Protein AF-A0A8B8HNJ7-F1 (afdb_monomer)

Secondary structure (DSSP, 8-state):
-EEES-GGGGBSS----SSS---TTS----S--BHHHHHHHHHHHTT--EEEE-SHHHHHHS-GGG-SEEEEE--SSSPPPGGG---STTS---HHHHHHHHHHHHTT-TT--------THHHHHHHTT-HHHHHHHHHHHHHHHHHHHHHS-TTT-------S--------S-PPTTS-TTPPP---

Sequence (188 aa):
VILGGGRQAFLTDVTQTPEDPIDSWGCVREDGRNLIEDYRLDKQRRGLRAAVVNNNLELNSLNLNNTDYLLGLFANTHLKYEHERDTGPNGTPSLSQLVEAAVTVLRKNEKGFFLMVEGGNISMAHFRGRAKKAIMETLAFEQAVMKAMEMTNEEETLIIVTSDHAFTLNINGYQRRGQSIFGKVNIS

Radius of gyration: 19.34 Å; Cα contacts (8 Å, |Δi|>4): 243; chains: 1; bounding box: 51×44×51 Å

Structure (mmCIF, N/CA/C/O backbone):
data_AF-A0A8B8HNJ7-F1
#
_entry.id   AF-A0A8B8HNJ7-F1
#
loop_
_atom_site.group_PDB
_atom_site.id
_atom_site.type_symbol
_atom_site.label_atom_id
_atom_site.label_alt_id
_atom_site.label_comp_id
_atom_site.label_asym_id
_atom_site.label_entity_id
_atom_site.label_seq_id
_atom_site.pdbx_PDB_ins_code
_atom_site.Cartn_x
_atom_site.Cartn_y
_atom_site.Cartn_z
_atom_site.occupancy
_atom_site.B_iso_or_equiv
_atom_site.auth_seq_id
_atom_site.auth_comp_id
_atom_site.auth_asym_id
_atom_site.auth_atom_id
_atom_site.pdbx_PDB_model_num
ATOM 1 N N . VAL A 1 1 ? -6.154 -3.657 10.300 1.00 98.00 1 VAL A N 1
ATOM 2 C CA . VAL A 1 1 ? -6.267 -3.164 8.910 1.00 98.00 1 VAL A CA 1
ATOM 3 C C . VAL A 1 1 ? -5.457 -4.091 8.021 1.00 98.00 1 VAL A C 1
ATOM 5 O O . VAL A 1 1 ? -4.369 -4.460 8.436 1.00 98.00 1 VAL A O 1
ATOM 8 N N . ILE A 1 2 ? -5.991 -4.511 6.876 1.00 98.75 2 ILE A N 1
ATOM 9 C CA . ILE A 1 2 ? -5.293 -5.310 5.856 1.00 98.75 2 ILE A CA 1
ATOM 10 C C . ILE A 1 2 ? -5.638 -4.671 4.514 1.00 98.75 2 ILE A C 1
ATOM 12 O O . ILE A 1 2 ? -6.816 -4.606 4.184 1.00 98.75 2 ILE A O 1
ATOM 16 N N . LEU A 1 3 ? -4.657 -4.153 3.778 1.00 98.81 3 LEU A N 1
ATOM 17 C CA . LEU A 1 3 ? -4.876 -3.402 2.539 1.00 98.81 3 LEU A CA 1
ATOM 18 C C . LEU A 1 3 ? -3.846 -3.831 1.494 1.00 98.81 3 LEU A C 1
ATOM 20 O O . LEU A 1 3 ? -2.655 -3.840 1.789 1.00 98.81 3 LEU A O 1
ATOM 24 N N . GLY A 1 4 ? -4.289 -4.162 0.284 1.00 98.31 4 GLY A N 1
ATOM 25 C CA . GLY A 1 4 ? -3.392 -4.546 -0.802 1.00 98.31 4 GLY A CA 1
ATOM 26 C C . GLY A 1 4 ? -4.111 -5.262 -1.940 1.00 98.31 4 GLY A C 1
ATOM 27 O O . GLY A 1 4 ? -5.300 -5.056 -2.175 1.00 98.31 4 GLY A O 1
ATOM 28 N N . GLY A 1 5 ? -3.371 -6.092 -2.667 1.00 96.38 5 GLY A N 1
ATOM 29 C CA . GLY A 1 5 ? -3.925 -7.020 -3.650 1.00 96.38 5 GLY A CA 1
ATOM 30 C C . GLY A 1 5 ? -4.147 -8.421 -3.069 1.00 96.38 5 GLY A C 1
ATOM 31 O O . GLY A 1 5 ? -4.265 -8.595 -1.858 1.00 96.38 5 GLY A O 1
ATOM 32 N N . GLY A 1 6 ? -4.170 -9.430 -3.936 1.00 95.31 6 GLY A N 1
ATOM 33 C CA . GLY A 1 6 ? -4.191 -10.843 -3.562 1.00 95.31 6 GLY A CA 1
ATOM 34 C C . GLY A 1 6 ? -5.584 -11.445 -3.399 1.00 95.31 6 GLY A C 1
ATOM 35 O O . GLY A 1 6 ? -5.711 -12.497 -2.775 1.00 95.31 6 GLY A O 1
ATOM 36 N N . ARG A 1 7 ? -6.636 -10.822 -3.952 1.00 95.38 7 ARG A N 1
ATOM 37 C CA . ARG A 1 7 ? -8.021 -11.320 -3.844 1.00 95.38 7 ARG A CA 1
ATOM 38 C C . ARG A 1 7 ? -8.176 -12.771 -4.313 1.00 95.38 7 ARG A C 1
ATOM 40 O O . ARG A 1 7 ? -8.954 -13.511 -3.715 1.00 95.38 7 ARG A O 1
ATOM 47 N N . GLN A 1 8 ? -7.401 -13.195 -5.312 1.00 94.81 8 GLN A N 1
ATOM 48 C CA . GLN A 1 8 ? -7.388 -14.569 -5.823 1.00 94.81 8 GLN A CA 1
ATOM 49 C C . GLN A 1 8 ? -7.105 -15.608 -4.728 1.00 94.81 8 GLN A C 1
ATOM 51 O O . GLN A 1 8 ? -7.697 -16.679 -4.736 1.00 94.81 8 GLN A O 1
ATOM 56 N N . ALA A 1 9 ? -6.267 -15.290 -3.738 1.00 94.12 9 ALA A N 1
ATOM 57 C CA . ALA A 1 9 ? -5.942 -16.220 -2.655 1.00 94.12 9 ALA A CA 1
ATOM 58 C C . ALA A 1 9 ? -7.050 -16.340 -1.588 1.00 94.12 9 ALA A C 1
ATOM 60 O O . ALA A 1 9 ? -6.978 -17.213 -0.718 1.00 94.12 9 ALA A O 1
ATOM 61 N N . PHE A 1 10 ? -8.066 -15.469 -1.628 1.00 95.25 10 PHE A N 1
ATOM 62 C CA . PHE A 1 10 ? -9.174 -15.436 -0.666 1.00 95.25 10 PHE A CA 1
ATOM 63 C C . PHE A 1 10 ? -10.440 -16.134 -1.171 1.00 95.25 10 PHE A C 1
ATOM 65 O O . PHE A 1 10 ? -11.342 -16.390 -0.369 1.00 95.25 10 PHE A O 1
ATOM 72 N N . LEU A 1 11 ? -10.527 -16.425 -2.468 1.00 93.75 11 LEU A N 1
ATOM 73 C CA . LEU A 1 11 ? -11.726 -16.936 -3.125 1.00 93.75 11 LEU A CA 1
ATOM 74 C C . LEU A 1 11 ? -11.397 -18.202 -3.920 1.00 93.75 11 LEU A C 1
ATOM 76 O O . LEU A 1 11 ? -10.332 -18.297 -4.519 1.00 93.75 11 LEU A O 1
ATOM 80 N N . THR A 1 12 ? -12.329 -19.153 -3.935 1.00 91.06 12 THR A N 1
ATOM 81 C CA . THR A 1 12 ? -12.253 -20.338 -4.811 1.00 91.06 12 THR A CA 1
ATOM 82 C C . THR A 1 12 ? -12.640 -19.968 -6.249 1.00 91.06 12 THR A C 1
ATOM 84 O O . THR A 1 12 ? -11.917 -20.287 -7.184 1.00 91.06 12 THR A O 1
ATOM 87 N N . ASP A 1 13 ? -13.708 -19.180 -6.418 1.00 87.81 13 ASP A N 1
ATOM 88 C CA . ASP A 1 13 ? -14.252 -18.795 -7.730 1.00 87.81 13 ASP A CA 1
ATOM 89 C C . ASP A 1 13 ? -14.026 -17.303 -8.017 1.00 87.81 13 ASP A C 1
ATOM 91 O O . ASP A 1 13 ? -14.960 -16.501 -8.091 1.00 87.81 13 ASP A O 1
ATOM 95 N N . VAL A 1 14 ? -12.760 -16.888 -8.113 1.00 91.25 14 VAL A N 1
ATOM 96 C CA . VAL A 1 14 ? -12.431 -15.491 -8.423 1.00 91.25 14 VAL A CA 1
ATOM 97 C C . VAL A 1 14 ? -12.718 -15.171 -9.897 1.00 91.25 14 VAL A C 1
ATOM 99 O O . VAL A 1 14 ? -12.379 -15.934 -10.799 1.00 91.25 14 VAL A O 1
ATOM 102 N N . THR A 1 15 ? -13.338 -14.022 -10.163 1.00 90.94 15 THR A N 1
ATOM 103 C CA . THR A 1 15 ? -13.597 -13.539 -11.527 1.00 90.94 15 THR A CA 1
ATOM 104 C C . THR A 1 15 ? -12.414 -12.731 -12.055 1.00 90.94 15 THR A C 1
ATOM 106 O O . THR A 1 15 ? -11.866 -11.904 -11.324 1.00 90.94 15 THR A O 1
ATOM 109 N N . GLN A 1 16 ? -12.069 -12.900 -13.334 1.00 92.19 16 GLN A N 1
ATOM 110 C CA . GLN A 1 16 ? -11.054 -12.086 -14.015 1.00 92.19 16 GLN A CA 1
ATOM 111 C C . GLN A 1 16 ? -11.664 -11.092 -15.001 1.00 92.19 16 GLN A C 1
ATOM 113 O O . GLN A 1 16 ? -12.659 -11.389 -15.664 1.00 92.19 16 GLN A O 1
ATOM 118 N N . THR A 1 17 ? -11.000 -9.952 -15.153 1.00 91.19 17 THR A N 1
ATOM 119 C CA . THR A 1 17 ? -11.197 -9.013 -16.264 1.00 91.19 17 THR A CA 1
ATOM 120 C C . THR A 1 17 ? -9.848 -8.731 -16.932 1.00 91.19 17 THR A C 1
ATOM 122 O O . THR A 1 17 ? -8.807 -9.075 -16.365 1.00 91.19 17 THR A O 1
ATOM 125 N N . PRO A 1 18 ? -9.811 -8.116 -18.128 1.00 88.94 18 PRO A N 1
ATOM 126 C CA . PRO A 1 18 ? -8.548 -7.675 -18.722 1.00 88.94 18 PRO A CA 1
ATOM 127 C C . PRO A 1 18 ? -7.748 -6.730 -17.805 1.00 88.94 18 PRO A C 1
ATOM 129 O O . PRO A 1 18 ? -6.516 -6.773 -17.779 1.00 88.94 18 PRO A O 1
ATOM 132 N N . GLU A 1 19 ? -8.439 -5.902 -17.023 1.00 88.06 19 GLU A N 1
ATOM 133 C CA . GLU A 1 19 ? -7.841 -4.934 -16.103 1.00 88.06 19 GLU A CA 1
ATOM 134 C C . GLU A 1 19 ? -7.352 -5.596 -14.802 1.00 88.06 19 GLU A C 1
ATOM 136 O O . GLU A 1 19 ? -6.278 -5.238 -14.302 1.00 88.06 19 GLU A O 1
ATOM 141 N N . ASP A 1 20 ? -8.073 -6.610 -14.310 1.00 93.19 20 ASP A N 1
ATOM 142 C CA . ASP A 1 20 ? -7.774 -7.373 -13.090 1.00 93.19 20 ASP A CA 1
ATOM 143 C C . ASP A 1 20 ? -7.678 -8.890 -13.375 1.00 93.19 20 ASP A C 1
ATOM 145 O O . ASP A 1 20 ? -8.578 -9.671 -13.035 1.00 93.19 20 ASP A O 1
ATOM 149 N N . PRO A 1 21 ? -6.605 -9.333 -14.058 1.00 93.44 21 PRO A N 1
ATOM 150 C CA . PRO A 1 21 ? -6.446 -10.725 -14.453 1.00 93.44 21 PRO A CA 1
ATOM 151 C C . PRO A 1 21 ? -6.097 -11.620 -13.260 1.00 93.44 21 PRO A C 1
ATOM 153 O O . PRO A 1 21 ? -5.533 -11.173 -12.261 1.00 93.44 21 PRO A O 1
ATOM 156 N N . ILE A 1 22 ? -6.381 -12.912 -13.405 1.00 93.06 22 ILE A N 1
ATOM 157 C CA . ILE A 1 22 ? -5.891 -13.962 -12.505 1.00 93.06 22 ILE A CA 1
ATOM 158 C C . ILE A 1 22 ? -4.435 -14.278 -12.861 1.00 93.06 22 ILE A C 1
ATOM 160 O O . ILE A 1 22 ? -4.075 -14.341 -14.038 1.00 93.06 22 ILE A O 1
ATOM 164 N N . ASP A 1 23 ? -3.596 -14.490 -11.849 1.00 90.19 23 ASP A N 1
ATOM 165 C CA . ASP A 1 23 ? -2.249 -15.015 -12.057 1.00 90.19 23 ASP A CA 1
ATOM 166 C C . ASP A 1 23 ? -2.316 -16.536 -12.181 1.00 90.19 23 ASP A C 1
ATOM 168 O O . ASP A 1 23 ? -2.662 -17.232 -11.225 1.00 90.19 23 ASP A O 1
ATOM 172 N N . SER A 1 24 ? -1.956 -17.053 -13.354 1.00 87.38 24 SER A N 1
ATOM 173 C CA . SER A 1 24 ? -1.909 -18.492 -13.611 1.00 87.38 24 SER A CA 1
ATOM 174 C C . SER A 1 24 ? -0.777 -19.206 -12.865 1.00 87.38 24 SER A C 1
ATOM 176 O O . SER A 1 24 ? -0.794 -20.429 -12.776 1.00 87.38 24 SER A O 1
ATOM 178 N N . TRP A 1 25 ? 0.225 -18.469 -12.379 1.00 84.31 25 TRP A N 1
ATOM 179 C CA . TRP A 1 25 ? 1.313 -18.997 -11.549 1.00 84.31 25 TRP A CA 1
ATOM 180 C C . TRP A 1 25 ? 1.002 -18.891 -10.052 1.00 84.31 25 TRP A C 1
ATOM 182 O O . TRP A 1 25 ? 1.680 -19.516 -9.236 1.00 84.31 25 TRP A O 1
ATOM 192 N N . GLY A 1 26 ? -0.007 -18.097 -9.690 1.00 81.19 26 GLY A N 1
ATOM 193 C CA . GLY A 1 26 ? -0.447 -17.908 -8.317 1.00 81.19 26 GLY A CA 1
ATOM 194 C C . GLY A 1 26 ? -1.287 -19.079 -7.812 1.00 81.19 26 GLY A C 1
ATOM 195 O O . GLY A 1 26 ? -1.986 -19.748 -8.573 1.00 81.19 26 GLY A O 1
ATOM 196 N N . CYS A 1 27 ? -1.257 -19.311 -6.500 1.00 79.69 27 CYS A N 1
ATOM 197 C CA . CYS A 1 27 ? -2.105 -20.321 -5.875 1.00 79.69 27 CYS A CA 1
ATOM 198 C C . CYS A 1 27 ? -3.590 -19.960 -6.034 1.00 79.69 27 CYS A C 1
ATOM 200 O O . CYS A 1 27 ? -3.997 -18.825 -5.775 1.00 79.69 27 CYS A O 1
ATOM 202 N N . VAL A 1 28 ? -4.400 -20.952 -6.393 1.00 85.62 28 VAL A N 1
ATOM 203 C CA . VAL A 1 28 ? -5.865 -20.876 -6.380 1.00 85.62 28 VAL A CA 1
ATOM 204 C C . VAL A 1 28 ? -6.365 -21.763 -5.246 1.00 85.62 28 VAL A C 1
ATOM 206 O O . VAL A 1 28 ? -5.800 -22.826 -4.985 1.00 85.62 28 VAL A O 1
ATOM 209 N N . ARG A 1 29 ? -7.386 -21.308 -4.516 1.00 89.81 29 ARG A N 1
ATOM 210 C CA . ARG A 1 29 ? -8.020 -22.149 -3.497 1.00 89.81 29 ARG A CA 1
ATOM 211 C C . ARG A 1 29 ? -8.891 -23.201 -4.176 1.00 89.81 29 ARG A C 1
ATOM 213 O O . ARG A 1 29 ? -9.628 -22.871 -5.090 1.00 89.81 29 ARG A O 1
ATOM 220 N N . GLU A 1 30 ? -8.860 -24.429 -3.669 1.00 91.69 30 GLU A N 1
ATOM 221 C CA . GLU A 1 30 ? -9.703 -25.540 -4.150 1.00 91.69 30 GLU A CA 1
ATOM 222 C C . GLU A 1 30 ? -10.680 -26.044 -3.072 1.00 91.69 30 GLU A C 1
ATOM 224 O O . GLU A 1 30 ? -11.399 -27.018 -3.267 1.00 91.69 30 GLU A O 1
ATOM 229 N N . ASP A 1 31 ? -10.717 -25.391 -1.908 1.00 94.62 31 ASP A N 1
ATOM 230 C CA . ASP A 1 31 ? -11.473 -25.856 -0.742 1.00 94.62 31 ASP A CA 1
ATOM 231 C C . ASP A 1 31 ? -12.905 -25.306 -0.656 1.00 94.62 31 ASP A C 1
ATOM 233 O O . ASP A 1 31 ? -13.576 -25.483 0.362 1.00 94.62 31 ASP A O 1
ATOM 237 N N . GLY A 1 32 ? -13.377 -24.621 -1.701 1.00 94.88 32 GLY A N 1
ATOM 238 C CA . GLY A 1 32 ? -14.731 -24.064 -1.777 1.00 94.88 32 GLY A CA 1
ATOM 239 C C . GLY A 1 32 ? -14.982 -22.879 -0.841 1.00 94.88 32 GLY A C 1
ATOM 240 O O . GLY A 1 32 ? -16.121 -22.432 -0.708 1.00 94.88 32 GLY A O 1
ATOM 241 N N . ARG A 1 33 ? -13.951 -22.362 -0.160 1.00 95.00 33 ARG A N 1
ATOM 242 C CA . ARG A 1 33 ? -14.110 -21.286 0.824 1.00 95.00 33 ARG A CA 1
ATOM 243 C C . ARG A 1 33 ? -14.078 -19.902 0.191 1.00 95.00 33 ARG A C 1
ATOM 245 O O . ARG A 1 33 ? -13.376 -19.642 -0.790 1.00 95.00 33 ARG A O 1
ATOM 252 N N . ASN A 1 34 ? -14.797 -18.994 0.845 1.00 96.38 34 ASN A N 1
ATOM 253 C CA . ASN A 1 34 ? -14.721 -17.557 0.641 1.00 96.38 34 ASN A CA 1
ATOM 254 C C . ASN A 1 34 ? -14.225 -16.910 1.940 1.00 96.38 34 ASN A C 1
ATOM 256 O O . ASN A 1 34 ? -14.993 -16.663 2.869 1.00 96.38 34 ASN A O 1
ATOM 260 N N . LEU A 1 35 ? -12.924 -16.629 2.003 1.00 97.31 35 LEU A N 1
ATOM 261 C CA . LEU A 1 35 ? -12.295 -16.087 3.208 1.00 97.31 35 LEU A CA 1
ATOM 262 C C . LEU A 1 35 ? -12.681 -14.627 3.478 1.00 97.31 35 LEU A C 1
ATOM 264 O O . LEU A 1 35 ? -12.570 -14.160 4.612 1.00 97.31 35 LEU A O 1
ATOM 268 N N . ILE A 1 36 ? -13.142 -13.904 2.453 1.00 97.25 36 ILE A N 1
ATOM 269 C CA . ILE A 1 36 ? -13.684 -12.551 2.616 1.00 97.25 36 ILE A CA 1
ATOM 270 C C . ILE A 1 36 ? -14.999 -12.625 3.396 1.00 97.25 36 ILE A C 1
ATOM 272 O O . ILE A 1 36 ? -15.231 -11.821 4.298 1.00 97.25 36 ILE A O 1
ATOM 276 N N . GLU A 1 37 ? -15.839 -13.610 3.085 1.00 97.19 37 GLU A N 1
ATOM 277 C CA . GLU A 1 37 ? -17.091 -13.826 3.803 1.00 97.19 37 GLU A CA 1
ATOM 278 C C . GLU A 1 37 ? -16.857 -14.372 5.211 1.00 97.19 37 GLU A C 1
ATOM 280 O O . GLU A 1 37 ? -17.416 -13.840 6.168 1.00 97.19 37 GLU A O 1
ATOM 285 N N . ASP A 1 38 ? -15.938 -15.327 5.374 1.00 97.44 38 ASP A N 1
ATOM 286 C CA . ASP A 1 38 ? -15.526 -15.804 6.700 1.00 97.44 38 ASP A CA 1
ATOM 287 C C . ASP A 1 38 ? -15.049 -14.643 7.593 1.00 97.44 38 ASP A C 1
ATOM 289 O O . ASP A 1 38 ? -15.395 -14.573 8.777 1.00 97.44 38 ASP A O 1
ATOM 293 N N . TYR A 1 39 ? -14.292 -13.696 7.024 1.00 98.06 39 TYR A N 1
ATOM 294 C CA . TYR A 1 39 ? -13.879 -12.476 7.713 1.00 98.06 39 TYR A CA 1
ATOM 295 C C . TYR A 1 39 ? -15.084 -11.631 8.141 1.00 98.06 39 TYR A C 1
ATOM 297 O O . TYR A 1 39 ? -15.155 -11.240 9.307 1.00 98.06 39 TYR A O 1
ATOM 305 N N . ARG A 1 40 ? -16.047 -11.367 7.245 1.00 97.50 40 ARG A N 1
ATOM 306 C CA . ARG A 1 40 ? -17.255 -10.588 7.578 1.00 97.50 40 ARG A CA 1
ATOM 307 C C . ARG A 1 40 ? -18.063 -11.252 8.691 1.00 97.50 40 ARG A C 1
ATOM 309 O O . ARG A 1 40 ? -18.381 -10.592 9.682 1.00 97.50 40 ARG A O 1
ATOM 316 N N . LEU A 1 41 ? -18.322 -12.554 8.569 1.00 98.00 41 LEU A N 1
ATOM 317 C CA . LEU A 1 41 ? -19.094 -13.335 9.535 1.00 98.00 41 LEU A CA 1
ATOM 318 C C . LEU A 1 41 ? -18.419 -13.394 10.910 1.00 98.00 41 LEU A C 1
ATOM 320 O O . LEU A 1 41 ? -19.095 -13.315 11.936 1.00 98.00 41 LEU A O 1
ATOM 324 N N . ASP A 1 42 ? -17.089 -13.510 10.976 1.00 98.19 42 ASP A N 1
ATOM 325 C CA . ASP A 1 42 ? -16.358 -13.412 12.245 1.00 98.19 42 ASP A CA 1
ATOM 326 C C . ASP A 1 42 ? -16.570 -12.053 12.927 1.00 98.19 42 ASP A C 1
ATOM 328 O O . ASP A 1 42 ? -16.928 -12.000 14.106 1.00 98.19 42 ASP A O 1
ATOM 332 N N . LYS A 1 43 ? -16.395 -10.944 12.195 1.00 98.00 43 LYS A N 1
ATOM 333 C CA . LYS A 1 43 ? -16.542 -9.602 12.780 1.00 98.00 43 LYS A CA 1
ATOM 334 C C . LYS A 1 43 ? -17.981 -9.312 13.191 1.00 98.00 43 LYS A C 1
ATOM 336 O O . LYS A 1 43 ? -18.193 -8.790 14.285 1.00 98.00 43 LYS A O 1
ATOM 341 N N . GLN A 1 44 ? -18.954 -9.730 12.382 1.00 96.56 44 GLN A N 1
ATOM 342 C CA . GLN A 1 44 ? -20.373 -9.595 12.700 1.00 96.56 44 GLN A CA 1
ATOM 343 C C . GLN A 1 44 ? -20.750 -10.370 13.969 1.00 96.56 44 GLN A C 1
ATOM 345 O O . GLN A 1 44 ? -21.371 -9.797 14.862 1.00 96.56 44 GLN A O 1
ATOM 350 N N . ARG A 1 45 ? -20.328 -11.638 14.104 1.00 97.88 45 ARG A N 1
ATOM 351 C CA . ARG A 1 45 ? -20.599 -12.456 15.306 1.00 97.88 45 ARG A CA 1
ATOM 352 C C . ARG A 1 45 ? -20.034 -11.847 16.588 1.00 97.88 45 ARG A C 1
ATOM 354 O O . ARG A 1 45 ? -20.572 -12.076 17.665 1.00 97.88 45 ARG A O 1
ATOM 361 N N . ARG A 1 46 ? -18.959 -11.069 16.475 1.00 97.38 46 ARG A N 1
ATOM 362 C CA . ARG A 1 46 ? -18.312 -10.368 17.591 1.00 97.38 46 ARG A CA 1
ATOM 363 C C . ARG A 1 46 ? -18.859 -8.955 17.825 1.00 97.38 46 ARG A C 1
ATOM 365 O O . ARG A 1 46 ? -18.354 -8.269 18.708 1.00 97.38 46 ARG A O 1
ATOM 372 N N . GLY A 1 47 ? -19.843 -8.507 17.038 1.00 96.44 47 GLY A N 1
ATOM 373 C CA . GLY A 1 47 ? -20.413 -7.160 17.132 1.00 96.44 47 GLY A CA 1
ATOM 374 C C . GLY A 1 47 ? -19.437 -6.043 16.745 1.00 96.44 47 GLY A C 1
ATOM 375 O O . GLY A 1 47 ? -19.544 -4.933 17.257 1.00 96.44 47 GLY A O 1
ATOM 376 N N . LEU A 1 48 ? -18.456 -6.330 15.884 1.00 96.69 48 LEU A N 1
ATOM 377 C CA . LEU A 1 48 ? -17.407 -5.389 15.484 1.00 96.69 48 LEU A CA 1
ATOM 378 C C . LEU A 1 48 ? -17.771 -4.695 14.168 1.00 96.69 48 LEU A C 1
ATOM 380 O O . LEU A 1 48 ? -18.242 -5.339 13.230 1.00 96.69 48 LEU A O 1
ATOM 384 N N . ARG A 1 49 ? -17.492 -3.390 14.060 1.00 96.75 49 ARG A N 1
ATOM 385 C CA . ARG A 1 49 ? -17.731 -2.630 12.825 1.00 96.75 49 ARG A CA 1
ATOM 386 C C . ARG A 1 49 ? -16.625 -2.936 11.820 1.00 96.75 49 ARG A C 1
ATOM 388 O O . ARG A 1 49 ? -15.519 -2.403 11.927 1.00 96.75 49 ARG A O 1
ATOM 395 N N . ALA A 1 50 ? -16.907 -3.811 10.864 1.00 97.62 50 ALA A N 1
ATOM 396 C CA . ALA A 1 50 ? -15.968 -4.178 9.814 1.00 97.62 50 ALA A CA 1
ATOM 397 C C . ALA A 1 50 ? -16.416 -3.672 8.447 1.00 97.62 50 ALA A C 1
ATOM 399 O O . ALA A 1 50 ? -17.604 -3.677 8.133 1.00 97.62 50 ALA A O 1
ATOM 400 N N . ALA A 1 51 ? -15.447 -3.289 7.626 1.00 98.19 51 ALA A N 1
ATOM 401 C CA . ALA A 1 51 ? -15.654 -2.914 6.242 1.00 98.19 51 ALA A CA 1
ATOM 402 C C . ALA A 1 51 ? -14.724 -3.717 5.335 1.00 98.19 51 ALA A C 1
ATOM 404 O O . ALA A 1 51 ? -13.574 -4.008 5.684 1.00 98.19 51 ALA A O 1
ATOM 405 N N . VAL A 1 52 ? -15.242 -4.061 4.161 1.00 98.38 52 VAL A N 1
ATOM 406 C CA . VAL A 1 52 ? -14.479 -4.687 3.086 1.00 98.38 52 VAL A CA 1
ATOM 407 C C . VAL A 1 52 ? -14.643 -3.821 1.851 1.00 98.38 52 VAL A C 1
ATOM 409 O O . VAL A 1 52 ? -15.781 -3.540 1.483 1.00 98.38 52 VAL A O 1
ATOM 412 N N . VAL A 1 53 ? -13.533 -3.420 1.238 1.00 98.44 53 VAL A N 1
ATOM 413 C CA . VAL A 1 53 ? -13.517 -2.534 0.066 1.00 98.44 53 VAL A CA 1
ATOM 414 C C . VAL A 1 53 ? -12.613 -3.092 -1.035 1.00 98.44 53 VAL A C 1
ATOM 416 O O . VAL A 1 53 ? -11.670 -3.835 -0.751 1.00 98.44 53 VAL A O 1
ATOM 419 N N . ASN A 1 54 ? -12.890 -2.754 -2.292 1.00 97.19 54 ASN A N 1
ATOM 420 C CA . ASN A 1 54 ? -12.151 -3.275 -3.447 1.00 97.19 54 ASN A CA 1
ATOM 421 C C . ASN A 1 54 ? -11.720 -2.211 -4.475 1.00 97.19 54 ASN A C 1
ATOM 423 O O . ASN A 1 54 ? -10.986 -2.553 -5.398 1.00 97.19 54 ASN A O 1
ATOM 427 N N . ASN A 1 55 ? -12.116 -0.945 -4.318 1.00 97.94 55 ASN A N 1
ATOM 428 C CA . ASN A 1 55 ? -11.772 0.137 -5.246 1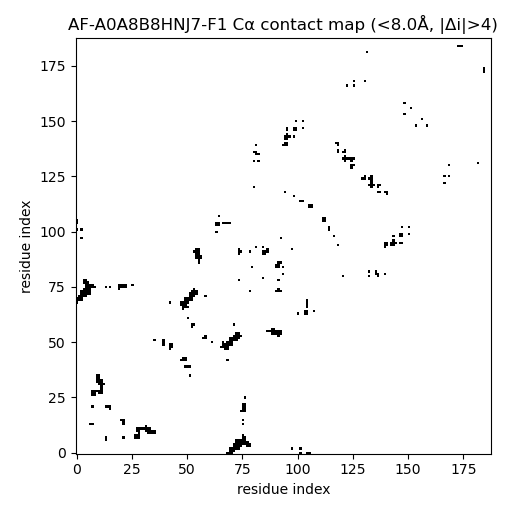.00 97.94 55 ASN A CA 1
ATOM 429 C C . ASN A 1 55 ? -11.699 1.509 -4.544 1.00 97.94 55 ASN A C 1
ATOM 431 O O . ASN A 1 55 ? -11.988 1.630 -3.347 1.00 97.94 55 ASN A O 1
ATOM 435 N N . ASN A 1 56 ? -11.303 2.542 -5.294 1.00 98.31 56 ASN A N 1
ATOM 436 C CA . ASN A 1 56 ? -11.208 3.922 -4.808 1.00 98.31 56 ASN A CA 1
ATOM 437 C C . ASN A 1 56 ? -12.536 4.464 -4.271 1.00 98.31 56 ASN A C 1
ATOM 439 O O . ASN A 1 56 ? -12.557 5.091 -3.214 1.00 98.31 56 ASN A O 1
ATOM 443 N N . LEU A 1 57 ? -13.643 4.244 -4.983 1.00 98.50 57 LEU A N 1
ATOM 444 C CA . LEU A 1 57 ? -14.957 4.750 -4.591 1.00 98.50 57 LEU A CA 1
ATOM 445 C C . LEU A 1 57 ? -15.395 4.184 -3.239 1.00 98.50 57 LEU A C 1
ATOM 447 O O . LEU A 1 57 ? -15.812 4.939 -2.362 1.00 98.50 57 LEU A O 1
ATOM 451 N N . GLU A 1 58 ? -15.284 2.870 -3.065 1.00 98.50 58 GLU A N 1
ATOM 452 C CA . GLU A 1 58 ? -15.654 2.177 -1.834 1.00 98.50 58 GLU A CA 1
ATOM 453 C C . GLU A 1 58 ? -14.791 2.630 -0.652 1.00 98.50 58 GLU A C 1
ATOM 455 O O . GLU A 1 58 ? -15.330 2.908 0.420 1.00 98.50 58 GLU A O 1
ATOM 460 N N . LEU A 1 59 ? -13.470 2.759 -0.843 1.00 98.62 59 LEU A N 1
ATOM 461 C CA . LEU A 1 59 ? -12.570 3.240 0.208 1.00 98.62 59 LEU A CA 1
ATOM 462 C C . LEU A 1 59 ? -12.879 4.694 0.597 1.00 98.62 59 LEU A C 1
ATOM 464 O O . LEU A 1 59 ? -12.976 4.995 1.784 1.00 98.62 59 LEU A O 1
ATOM 468 N N . ASN A 1 60 ? -13.085 5.577 -0.385 1.00 98.06 60 ASN A N 1
ATOM 469 C CA . ASN A 1 60 ? -13.349 7.001 -0.153 1.00 98.06 60 ASN A CA 1
ATOM 470 C C . ASN A 1 60 ? -14.740 7.270 0.439 1.00 98.06 60 ASN A C 1
ATOM 472 O O . ASN A 1 60 ? -14.933 8.261 1.139 1.00 98.06 60 ASN A O 1
ATOM 476 N N . SER A 1 61 ? -15.714 6.401 0.165 1.00 97.81 61 SER A N 1
ATOM 477 C CA . SER A 1 61 ? -17.079 6.529 0.697 1.00 97.81 61 SER A CA 1
ATOM 478 C C . SER A 1 61 ? -17.208 5.998 2.127 1.00 97.81 61 SER A C 1
ATOM 480 O O . SER A 1 61 ? -18.233 6.203 2.782 1.00 97.81 61 SER A O 1
ATOM 482 N N . LEU A 1 62 ? -16.192 5.289 2.624 1.00 97.38 62 LEU A N 1
ATOM 483 C CA . LEU A 1 62 ? -16.227 4.658 3.931 1.00 97.38 62 LEU A CA 1
ATOM 484 C C . LEU A 1 62 ? -15.941 5.667 5.050 1.00 97.38 62 LEU A C 1
ATOM 486 O O . LEU A 1 62 ? -14.939 6.377 5.047 1.00 97.38 62 LEU A O 1
ATOM 490 N N . ASN A 1 63 ? -16.768 5.656 6.098 1.00 97.69 63 ASN A N 1
ATOM 491 C CA . ASN A 1 63 ? -16.439 6.368 7.330 1.00 97.69 63 ASN A CA 1
ATOM 492 C C . ASN A 1 63 ? -15.395 5.574 8.134 1.00 97.69 63 ASN A C 1
ATOM 494 O O . ASN A 1 63 ? -15.726 4.735 8.980 1.00 97.69 63 ASN A O 1
ATOM 498 N N . LEU A 1 64 ? -14.121 5.863 7.879 1.00 97.81 64 LEU A N 1
ATOM 499 C CA . LEU A 1 64 ? -12.988 5.209 8.536 1.00 97.81 64 LEU A CA 1
ATOM 500 C C . LEU A 1 64 ? -12.964 5.437 10.057 1.00 97.81 64 LEU A C 1
ATOM 502 O O . LEU A 1 64 ? -12.618 4.529 10.812 1.00 97.81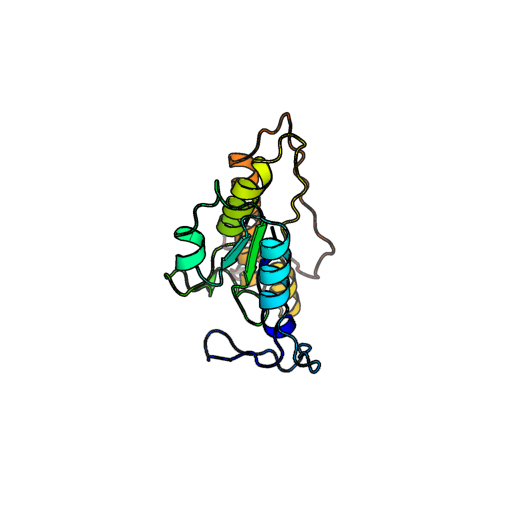 64 LEU A O 1
ATOM 506 N N . ASN A 1 65 ? -13.431 6.594 10.539 1.00 96.56 65 ASN A N 1
ATOM 507 C CA . ASN A 1 65 ? -13.528 6.862 11.979 1.00 96.56 65 ASN A CA 1
ATOM 508 C C . ASN A 1 65 ? -14.528 5.908 12.664 1.00 96.56 65 ASN A C 1
ATOM 510 O O . ASN A 1 65 ? -14.318 5.476 13.799 1.00 96.56 65 ASN A O 1
ATOM 514 N N . ASN A 1 66 ? -15.570 5.487 11.945 1.00 96.75 66 ASN A N 1
ATOM 515 C CA . ASN A 1 66 ? -16.577 4.530 12.408 1.00 96.75 66 ASN A CA 1
ATOM 516 C C . ASN A 1 66 ? -16.263 3.062 12.037 1.00 96.75 66 ASN A C 1
ATOM 518 O O . ASN A 1 66 ? -17.119 2.200 12.205 1.00 96.75 66 ASN A O 1
ATOM 522 N N . THR A 1 67 ? -15.061 2.759 11.536 1.00 97.81 67 THR A N 1
ATOM 523 C CA . THR A 1 67 ? -14.667 1.408 11.089 1.00 97.81 67 THR A CA 1
ATOM 524 C C . THR A 1 67 ? -13.579 0.839 11.990 1.00 97.81 67 THR A C 1
ATOM 526 O O . THR A 1 67 ? -12.510 1.428 12.091 1.00 97.81 67 THR A O 1
ATOM 529 N N . ASP A 1 68 ? -13.811 -0.293 12.649 1.00 96.25 68 ASP A N 1
ATOM 530 C CA . ASP A 1 68 ? -12.836 -0.917 13.563 1.00 96.25 68 ASP A CA 1
ATOM 531 C C . ASP A 1 68 ? -11.908 -1.899 12.841 1.00 96.25 68 ASP A C 1
ATOM 533 O O . ASP A 1 68 ? -10.728 -2.021 13.168 1.00 96.25 68 ASP A O 1
ATOM 537 N N . TYR A 1 69 ? -12.434 -2.587 11.828 1.00 98.38 69 TYR A N 1
ATOM 538 C CA . TYR A 1 69 ? -11.706 -3.566 11.030 1.00 98.38 69 TYR A CA 1
ATOM 539 C C . TYR A 1 69 ? -11.880 -3.250 9.550 1.00 98.38 69 TYR A C 1
ATOM 541 O O . TYR A 1 69 ? -12.998 -3.123 9.064 1.00 98.38 69 TYR A O 1
ATOM 549 N N . LEU A 1 70 ? -10.768 -3.127 8.834 1.00 98.75 70 LEU A N 1
ATOM 550 C CA . LEU A 1 70 ? -10.758 -2.818 7.409 1.00 98.75 70 LEU A CA 1
ATOM 551 C C . LEU A 1 70 ? -9.975 -3.890 6.657 1.00 98.75 70 LEU A C 1
ATOM 553 O O . LEU A 1 70 ? -8.820 -4.154 7.013 1.00 98.75 70 LEU A O 1
ATOM 557 N N . LEU A 1 71 ? -10.610 -4.475 5.642 1.00 98.81 71 LEU A N 1
ATOM 558 C CA . LEU A 1 71 ? -10.000 -5.349 4.644 1.00 98.81 71 LEU A CA 1
ATOM 559 C C . LEU A 1 71 ? -10.173 -4.717 3.255 1.00 98.81 71 LEU A C 1
ATOM 561 O O . LEU A 1 71 ? -11.291 -4.565 2.778 1.00 98.81 71 LEU A O 1
ATOM 565 N N . GLY A 1 72 ? -9.078 -4.345 2.608 1.00 98.62 72 GLY A N 1
ATOM 566 C CA . GLY A 1 72 ? -9.060 -3.771 1.266 1.00 98.62 72 GLY A CA 1
ATOM 567 C C . GLY A 1 72 ? -8.313 -4.685 0.309 1.00 98.62 72 GLY A C 1
ATOM 568 O O . GLY A 1 72 ? -7.112 -4.882 0.485 1.00 98.62 72 GLY A O 1
ATOM 569 N N . LEU A 1 73 ? -9.014 -5.238 -0.680 1.00 98.06 73 LEU A N 1
ATOM 570 C CA . LEU A 1 73 ? -8.446 -6.128 -1.697 1.00 98.06 73 LEU A CA 1
ATOM 571 C C . LEU A 1 73 ? -8.722 -5.541 -3.084 1.00 98.06 73 LEU A C 1
ATOM 573 O O . LEU A 1 73 ? -9.792 -5.756 -3.660 1.00 98.06 73 LEU A O 1
ATOM 577 N N . PHE A 1 74 ? -7.756 -4.789 -3.609 1.00 97.88 74 PHE A N 1
ATOM 578 C CA . PHE A 1 74 ? -7.927 -3.931 -4.789 1.00 97.88 74 PHE A CA 1
ATOM 579 C C . PHE A 1 74 ? -7.478 -4.571 -6.109 1.00 97.88 74 PHE A C 1
ATOM 581 O O . PHE A 1 74 ? -7.682 -3.995 -7.170 1.00 97.88 74 PHE A O 1
ATOM 588 N N . ALA A 1 75 ? -6.883 -5.761 -6.054 1.00 96.44 75 ALA A N 1
ATOM 589 C CA . ALA A 1 75 ? -6.524 -6.552 -7.226 1.00 96.44 75 ALA A CA 1
ATOM 590 C C . ALA A 1 75 ? -6.601 -8.047 -6.899 1.00 96.44 75 ALA A C 1
ATOM 592 O O . ALA A 1 75 ? -6.415 -8.452 -5.745 1.00 96.44 75 ALA A O 1
ATOM 593 N N . ASN A 1 76 ? -6.821 -8.871 -7.918 1.00 95.50 76 ASN A N 1
ATOM 594 C CA . ASN A 1 76 ? -6.717 -10.323 -7.838 1.00 95.50 76 ASN A CA 1
ATOM 595 C C . ASN A 1 76 ? -5.308 -10.758 -7.425 1.00 95.50 76 ASN A C 1
ATOM 597 O O . ASN A 1 76 ? -5.169 -11.653 -6.593 1.00 95.50 76 ASN A O 1
ATOM 601 N N . THR A 1 77 ? -4.285 -10.063 -7.925 1.00 94.00 77 THR A N 1
ATOM 602 C CA . THR A 1 77 ? -2.865 -10.384 -7.724 1.00 94.00 77 THR A CA 1
ATOM 603 C C . THR A 1 77 ? -2.154 -9.193 -7.067 1.00 94.00 77 THR A C 1
ATOM 605 O O . THR A 1 77 ? -2.679 -8.626 -6.113 1.00 94.00 77 THR A O 1
ATOM 608 N N . HIS A 1 78 ? -0.983 -8.776 -7.539 1.00 94.88 78 HIS A N 1
ATOM 609 C CA . HIS A 1 78 ? -0.343 -7.537 -7.109 1.00 94.88 78 HIS A CA 1
ATOM 610 C C . HIS A 1 78 ? -1.125 -6.306 -7.582 1.00 94.88 78 HIS A C 1
ATOM 612 O O . HIS A 1 78 ? -1.755 -6.311 -8.642 1.00 94.88 78 HIS A O 1
ATOM 618 N N . LEU A 1 79 ? -1.027 -5.213 -6.822 1.00 96.69 79 LEU A N 1
ATOM 619 C CA . LEU A 1 79 ? -1.444 -3.907 -7.326 1.00 96.69 79 LEU A CA 1
ATOM 620 C C . LEU A 1 79 ? -0.587 -3.537 -8.544 1.00 96.69 79 LEU A C 1
ATOM 622 O O . LEU A 1 79 ? 0.598 -3.881 -8.613 1.00 96.69 79 LEU A O 1
ATOM 626 N N . LYS A 1 80 ? -1.178 -2.820 -9.503 1.00 96.38 80 LYS A N 1
ATOM 627 C CA . LYS A 1 80 ? -0.441 -2.288 -10.657 1.00 96.38 80 LYS A CA 1
ATOM 628 C C . LYS A 1 80 ? 0.670 -1.344 -10.185 1.00 96.38 80 LYS A C 1
ATOM 630 O O . LYS A 1 80 ? 0.601 -0.794 -9.087 1.00 96.38 80 LYS A O 1
ATOM 635 N N . TYR A 1 81 ? 1.678 -1.147 -11.032 1.00 97.88 81 TYR A N 1
ATOM 636 C CA . TYR A 1 81 ? 2.662 -0.088 -10.812 1.00 97.88 81 TYR A CA 1
ATOM 637 C C . TYR A 1 81 ? 1.957 1.274 -10.740 1.00 97.88 81 TYR A C 1
ATOM 639 O O . TYR A 1 81 ? 0.976 1.490 -11.448 1.00 97.88 81 TYR A O 1
ATOM 647 N N . GLU A 1 82 ? 2.487 2.212 -9.961 1.00 97.25 82 GLU A N 1
ATOM 648 C CA . GLU A 1 82 ? 1.867 3.514 -9.696 1.00 97.25 82 GLU A CA 1
ATOM 649 C C . GLU A 1 82 ? 1.550 4.279 -10.989 1.00 97.25 82 GLU A C 1
ATOM 651 O O . GLU A 1 82 ? 0.458 4.806 -11.161 1.00 97.25 82 GLU A O 1
ATOM 656 N N . HIS A 1 83 ? 2.467 4.277 -11.958 1.00 95.12 83 HIS A N 1
ATOM 657 C CA . HIS A 1 83 ? 2.264 4.937 -13.257 1.00 95.12 83 HIS A CA 1
ATOM 658 C C . HIS A 1 83 ? 1.262 4.241 -14.198 1.00 95.12 83 HIS A C 1
ATOM 660 O O . HIS A 1 83 ? 0.916 4.807 -15.232 1.00 95.12 83 HIS A O 1
ATOM 666 N N . GLU A 1 84 ? 0.843 3.014 -13.884 1.00 95.81 84 GLU A N 1
ATOM 667 C CA . GLU A 1 84 ? -0.160 2.230 -14.628 1.00 95.81 84 GLU A CA 1
ATOM 668 C C . GLU A 1 84 ? -1.494 2.149 -13.877 1.00 95.81 84 GLU A C 1
ATOM 670 O O . GLU A 1 84 ? -2.435 1.510 -14.347 1.00 95.81 84 GLU A O 1
ATOM 675 N N . ARG A 1 85 ? -1.563 2.745 -12.686 1.00 95.31 85 ARG A N 1
ATOM 676 C CA . ARG A 1 85 ? -2.719 2.685 -11.808 1.00 95.31 85 ARG A CA 1
ATOM 677 C C . ARG A 1 85 ? -3.890 3.453 -12.412 1.00 95.31 85 ARG A C 1
ATOM 679 O O . ARG A 1 85 ? -3.747 4.614 -12.792 1.00 95.31 85 ARG A O 1
ATOM 686 N N . ASP A 1 86 ? -5.065 2.826 -12.433 1.00 96.50 86 ASP A N 1
ATOM 687 C CA . ASP A 1 86 ? -6.309 3.556 -12.658 1.00 96.50 86 ASP A CA 1
ATOM 688 C C . ASP A 1 86 ? -6.630 4.377 -11.402 1.00 96.50 86 ASP A C 1
ATOM 690 O O . ASP A 1 86 ? -6.805 3.836 -10.307 1.00 96.50 86 ASP A O 1
ATOM 694 N N . THR A 1 87 ? -6.663 5.697 -11.558 1.00 96.88 87 THR A N 1
ATOM 695 C CA . THR A 1 87 ? -6.959 6.648 -10.481 1.00 96.88 87 THR A CA 1
ATOM 696 C C . THR A 1 87 ? -8.451 6.962 -10.375 1.00 96.88 87 THR A C 1
ATOM 698 O O . THR A 1 87 ? -8.862 7.680 -9.463 1.00 96.88 87 THR A O 1
ATOM 701 N N . GLY A 1 88 ? -9.267 6.429 -11.290 1.00 97.75 88 GLY A N 1
ATOM 702 C CA . GLY A 1 88 ? -10.709 6.603 -11.314 1.00 97.75 88 GLY A CA 1
ATOM 703 C C . GLY A 1 88 ? -11.438 5.867 -10.182 1.00 97.75 88 GLY A C 1
ATOM 704 O O . GLY A 1 88 ? -10.826 5.137 -9.397 1.00 97.75 88 GLY A O 1
ATOM 705 N N . PRO A 1 89 ? -12.773 6.025 -10.092 1.00 97.38 89 PRO A N 1
ATOM 706 C CA . PRO A 1 89 ? -13.586 5.454 -9.012 1.00 97.38 89 PRO A CA 1
ATOM 707 C C . PRO A 1 89 ? -13.486 3.927 -8.886 1.00 97.38 89 PRO A C 1
ATOM 709 O O . PRO A 1 89 ? -13.439 3.410 -7.774 1.00 97.38 89 PRO A O 1
ATOM 712 N N . ASN A 1 90 ? -13.399 3.220 -10.015 1.00 95.62 90 ASN A N 1
ATOM 713 C CA . ASN A 1 90 ? -13.274 1.758 -10.064 1.00 95.62 90 ASN A CA 1
ATOM 714 C C . ASN A 1 90 ? -11.814 1.278 -10.036 1.00 95.62 90 ASN A C 1
ATOM 716 O O . ASN A 1 90 ? -11.563 0.076 -10.068 1.00 95.62 90 ASN A O 1
ATOM 720 N N . GLY A 1 91 ? -10.864 2.212 -9.997 1.00 96.19 91 GLY A N 1
ATOM 721 C CA . GLY A 1 91 ? -9.443 1.928 -9.928 1.00 96.19 91 GLY A CA 1
ATOM 722 C C . GLY A 1 91 ? -8.970 1.626 -8.509 1.00 96.19 91 GLY A C 1
ATOM 723 O O . GLY A 1 91 ? -9.7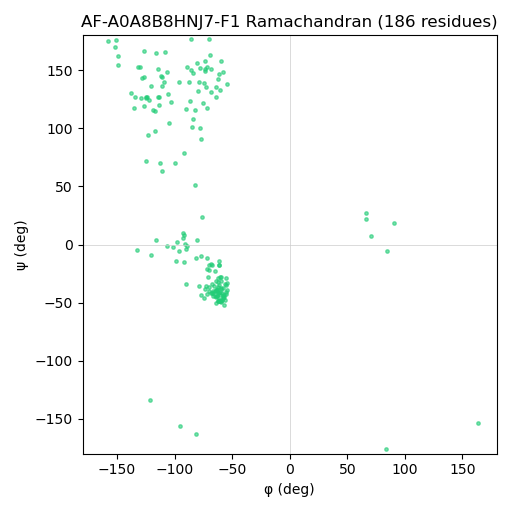62 1.358 -7.598 1.00 96.19 91 GLY A O 1
ATOM 724 N N . THR A 1 92 ? -7.656 1.699 -8.304 1.00 97.31 92 THR A N 1
ATOM 725 C CA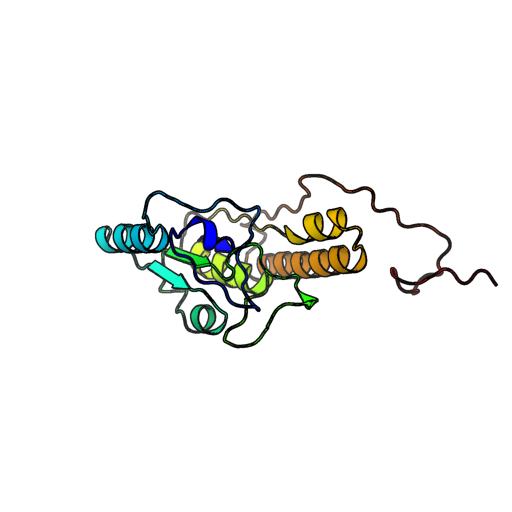 . THR A 1 92 ? -7.025 1.346 -7.027 1.00 97.31 92 THR A CA 1
ATOM 726 C C . THR A 1 92 ? -6.389 2.559 -6.342 1.00 97.31 92 THR A C 1
ATOM 728 O O . THR A 1 92 ? -5.964 3.507 -7.019 1.00 97.31 92 THR A O 1
ATOM 731 N N . PRO A 1 93 ? -6.316 2.557 -5.000 1.00 98.25 93 PRO A N 1
ATOM 732 C CA . PRO A 1 93 ? -5.676 3.628 -4.243 1.00 98.25 93 PRO A CA 1
ATOM 733 C C . PRO A 1 93 ? -4.152 3.564 -4.371 1.00 98.25 93 PRO A C 1
ATOM 735 O O . PRO A 1 93 ? -3.576 2.486 -4.540 1.00 98.25 93 PRO A O 1
ATOM 738 N N . SER A 1 94 ? -3.491 4.717 -4.266 1.00 98.56 94 SER A N 1
ATOM 739 C CA . SER A 1 94 ? -2.034 4.786 -4.129 1.00 98.56 94 SER A CA 1
ATOM 740 C C . SER A 1 94 ? -1.584 4.258 -2.766 1.00 98.56 94 SER A C 1
ATOM 742 O O . SER A 1 94 ? -2.367 4.189 -1.813 1.00 98.56 94 SER A O 1
ATOM 744 N N . LEU A 1 95 ? -0.293 3.944 -2.630 1.00 98.69 95 LEU A N 1
ATOM 745 C CA . LEU A 1 95 ? 0.257 3.501 -1.348 1.00 98.69 95 LEU A CA 1
ATOM 746 C C . LEU A 1 95 ? 0.071 4.558 -0.244 1.00 98.69 95 LEU A C 1
ATOM 748 O O . LEU A 1 95 ? -0.275 4.206 0.881 1.00 98.69 95 LEU A O 1
ATOM 752 N N . SER A 1 96 ? 0.195 5.849 -0.569 1.00 98.75 96 SER A N 1
ATOM 753 C CA . SER A 1 96 ? -0.100 6.943 0.366 1.00 98.75 96 SER A CA 1
ATOM 754 C C . SER A 1 96 ? -1.558 6.952 0.825 1.00 98.75 96 SER A C 1
ATOM 756 O O . SER A 1 96 ? -1.812 7.131 2.012 1.00 98.75 96 SER A O 1
ATOM 758 N N . GLN A 1 97 ? -2.517 6.717 -0.077 1.00 98.81 97 GLN A N 1
ATOM 759 C CA . GLN A 1 97 ? -3.939 6.632 0.285 1.00 98.81 97 GLN A CA 1
ATOM 760 C C . GLN A 1 97 ? -4.220 5.417 1.185 1.00 98.81 97 GLN A C 1
ATOM 762 O O . GLN A 1 97 ? -5.029 5.497 2.110 1.00 98.81 97 GLN A O 1
ATOM 767 N N . LEU A 1 98 ? -3.519 4.298 0.966 1.00 98.88 98 LEU A N 1
ATOM 768 C CA . LEU A 1 98 ? -3.603 3.132 1.849 1.00 98.88 98 LEU A CA 1
ATOM 769 C C . LEU A 1 98 ? -3.033 3.418 3.243 1.00 98.88 98 LEU A C 1
ATOM 771 O O . LEU A 1 98 ? -3.640 3.014 4.236 1.00 98.88 98 LEU A O 1
ATOM 775 N N . VAL A 1 99 ? -1.905 4.132 3.331 1.00 98.88 99 VAL A N 1
ATOM 776 C CA . VAL A 1 99 ? -1.337 4.589 4.609 1.00 98.88 99 VAL A CA 1
ATOM 777 C C . VAL A 1 99 ? -2.314 5.505 5.335 1.00 98.88 99 VAL A C 1
ATOM 779 O O . VAL A 1 99 ? -2.593 5.278 6.510 1.00 98.88 99 VAL A O 1
ATOM 782 N N . GLU A 1 100 ? -2.892 6.484 4.640 1.00 98.88 100 GLU A N 1
ATOM 783 C CA . GLU A 1 100 ? -3.877 7.399 5.218 1.00 98.88 100 GLU A CA 1
ATOM 784 C C . GLU A 1 100 ? -5.084 6.650 5.793 1.00 98.88 100 GLU A C 1
ATOM 786 O O . GLU A 1 100 ? -5.484 6.879 6.943 1.00 98.88 100 GLU A O 1
ATOM 791 N N . ALA A 1 101 ? -5.624 5.693 5.036 1.00 98.81 101 ALA A N 1
ATOM 792 C CA . ALA A 1 101 ? -6.733 4.874 5.497 1.00 98.81 101 ALA A CA 1
ATOM 793 C C . ALA A 1 101 ? -6.352 4.021 6.717 1.00 98.81 101 ALA A C 1
ATOM 795 O O . ALA A 1 101 ? -7.101 3.950 7.697 1.00 98.81 101 ALA A O 1
ATOM 796 N N . ALA A 1 102 ? -5.174 3.393 6.681 1.00 98.81 102 ALA A N 1
ATOM 797 C CA . ALA A 1 102 ? -4.688 2.548 7.761 1.00 98.81 102 ALA A CA 1
ATOM 798 C C . ALA A 1 102 ? -4.455 3.334 9.053 1.00 98.81 102 ALA A C 1
ATOM 800 O O . ALA A 1 102 ? -4.979 2.939 10.095 1.00 98.81 102 ALA A O 1
ATOM 801 N N . VAL A 1 103 ? -3.734 4.457 8.988 1.00 98.69 103 VAL A N 1
ATOM 802 C CA . VAL A 1 103 ? -3.467 5.318 10.148 1.00 98.69 103 VAL A CA 1
ATOM 803 C C . VAL A 1 103 ? -4.775 5.870 10.707 1.00 98.69 103 VAL A C 1
ATOM 805 O O . VAL A 1 103 ? -4.969 5.841 11.919 1.00 98.69 103 VAL A O 1
ATOM 808 N N . THR A 1 104 ? -5.722 6.279 9.856 1.00 98.62 104 THR A N 1
ATOM 809 C CA . THR A 1 104 ? -7.036 6.774 10.305 1.00 98.62 104 THR A CA 1
ATOM 810 C C . THR A 1 104 ? -7.803 5.746 11.138 1.00 98.62 104 THR A C 1
ATOM 812 O O . THR A 1 104 ? -8.402 6.105 12.152 1.00 98.62 104 THR A O 1
ATOM 815 N N . VAL A 1 105 ? -7.776 4.470 10.743 1.00 98.56 105 VAL A N 1
ATOM 816 C CA . VAL A 1 105 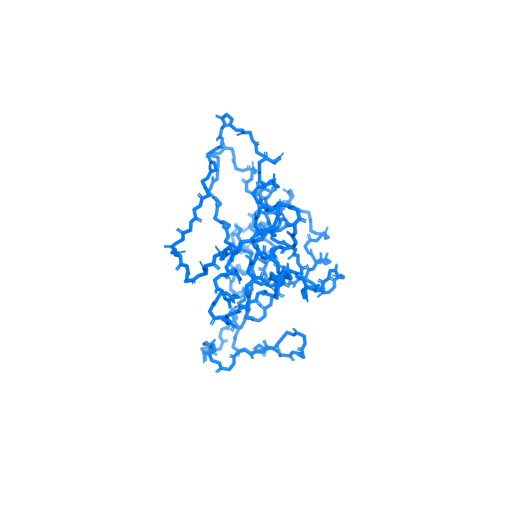? -8.424 3.391 11.505 1.00 98.56 105 VAL A CA 1
ATOM 817 C C . VAL A 1 105 ? -7.632 3.035 12.767 1.00 98.56 105 VAL A C 1
ATOM 819 O O . VAL A 1 105 ? -8.225 2.892 13.836 1.00 98.56 105 VAL A O 1
ATOM 822 N N . LEU A 1 106 ? -6.308 2.889 12.657 1.00 98.44 106 LEU A N 1
ATOM 823 C CA . LEU A 1 106 ? -5.443 2.390 13.732 1.00 98.44 106 LEU A CA 1
ATOM 824 C C . LEU A 1 106 ? -5.239 3.401 14.867 1.00 98.44 106 LEU A C 1
ATOM 826 O O . LEU A 1 106 ? -5.217 2.994 16.028 1.00 98.44 106 LEU A O 1
ATOM 830 N N . ARG A 1 107 ? -5.164 4.706 14.564 1.00 97.50 107 ARG A N 1
ATOM 831 C CA . ARG A 1 107 ? -4.941 5.773 15.563 1.00 97.50 107 ARG A CA 1
ATOM 832 C C . ARG A 1 107 ? -6.037 5.883 16.622 1.00 97.50 107 ARG A C 1
ATOM 834 O O . ARG A 1 107 ? -5.850 6.541 17.633 1.00 97.50 107 ARG A O 1
ATOM 841 N N . LYS A 1 108 ? -7.191 5.247 16.398 1.00 96.94 108 LYS A N 1
ATOM 842 C CA . LYS A 1 108 ? -8.281 5.185 17.380 1.00 96.94 108 LYS A CA 1
ATOM 843 C C . LYS A 1 108 ? -7.932 4.347 18.611 1.00 96.94 108 LYS A C 1
ATOM 845 O O . LYS A 1 108 ? -8.638 4.426 19.609 1.00 96.94 108 LYS A O 1
ATOM 850 N N . ASN A 1 109 ? -6.898 3.509 18.536 1.00 97.06 109 ASN A N 1
ATOM 851 C CA . ASN A 1 109 ? -6.422 2.757 19.687 1.00 97.06 109 ASN A CA 1
ATOM 852 C C . ASN A 1 109 ? -5.461 3.612 20.524 1.00 97.06 109 ASN A C 1
ATOM 854 O O . ASN A 1 109 ? -4.309 3.798 20.143 1.00 97.06 109 ASN A O 1
ATOM 858 N N . GLU A 1 110 ? -5.905 4.050 21.702 1.00 96.44 110 GLU A N 1
ATOM 859 C CA . GLU A 1 110 ? -5.106 4.859 22.641 1.00 96.44 110 GLU A CA 1
ATOM 860 C C . GLU A 1 110 ? -3.843 4.143 23.151 1.00 96.44 110 GLU A C 1
ATOM 862 O O . GLU A 1 110 ? -2.917 4.779 23.639 1.00 96.44 110 GLU A O 1
ATOM 867 N N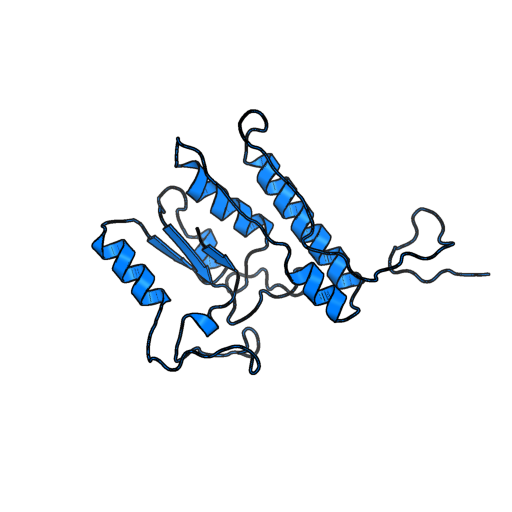 . LYS A 1 111 ? -3.766 2.812 23.013 1.00 98.06 111 LYS A N 1
ATOM 868 C CA . LYS A 1 111 ? -2.566 2.026 23.352 1.00 98.06 111 LYS A CA 1
ATOM 869 C C . LYS A 1 111 ? -1.489 2.048 22.257 1.00 98.06 111 LYS A C 1
ATOM 871 O O . LYS A 1 111 ? -0.502 1.326 22.373 1.00 98.06 111 LYS A O 1
ATOM 876 N N . GLY A 1 112 ? -1.702 2.809 21.186 1.00 97.88 112 GLY A N 1
ATOM 877 C CA . GLY A 1 112 ? -0.841 2.842 20.010 1.00 97.88 112 GLY A CA 1
ATOM 878 C C . GLY A 1 112 ? -1.135 1.719 19.014 1.00 97.88 112 GLY A C 1
ATOM 879 O O . GLY A 1 112 ? -2.075 0.927 19.160 1.00 97.88 112 GLY A O 1
ATOM 880 N N . PHE A 1 113 ? -0.331 1.652 17.958 1.00 98.62 113 PHE A N 1
ATOM 881 C CA . PHE A 1 113 ? -0.472 0.651 16.908 1.00 98.62 113 PHE A CA 1
ATOM 882 C C . PHE A 1 113 ? 0.877 0.297 16.285 1.00 98.62 113 PHE A C 1
ATOM 884 O O . PHE A 1 113 ? 1.850 1.035 16.386 1.00 98.62 113 PHE A O 1
ATOM 891 N N . PHE A 1 114 ? 0.894 -0.839 15.595 1.00 98.69 114 PHE A N 1
ATOM 892 C CA . PHE A 1 114 ? 1.948 -1.206 14.662 1.00 98.69 114 PHE A CA 1
ATOM 893 C C . PHE A 1 114 ? 1.373 -1.177 13.246 1.00 98.69 114 PHE A C 1
ATOM 895 O O . PHE A 1 114 ? 0.266 -1.673 13.015 1.00 98.69 114 PHE A O 1
ATOM 902 N N . LEU A 1 115 ? 2.124 -0.607 12.307 1.00 98.81 115 LEU A N 1
ATOM 903 C CA . LEU A 1 115 ? 1.777 -0.572 10.893 1.00 98.81 115 LEU A CA 1
ATOM 904 C C . LEU A 1 115 ? 3.008 -0.942 10.064 1.00 98.81 115 LEU A C 1
ATOM 906 O O . LEU A 1 115 ? 4.056 -0.319 10.198 1.00 98.81 115 LEU A O 1
ATOM 910 N N . MET A 1 116 ? 2.854 -1.932 9.186 1.00 98.75 116 MET A N 1
ATOM 911 C CA . MET A 1 116 ? 3.843 -2.270 8.167 1.00 98.75 116 MET A CA 1
ATOM 912 C C . MET A 1 116 ? 3.338 -1.801 6.805 1.00 98.75 116 MET A C 1
ATOM 914 O O . MET A 1 116 ? 2.202 -2.089 6.429 1.00 98.75 116 MET A O 1
ATOM 918 N N . VAL A 1 117 ? 4.190 -1.073 6.087 1.00 98.75 117 VAL A N 1
ATOM 919 C CA . VAL A 1 117 ? 3.916 -0.523 4.757 1.00 98.75 117 VAL A CA 1
ATOM 920 C C . VAL A 1 117 ? 5.017 -1.007 3.828 1.00 98.75 117 VAL A C 1
ATOM 922 O O . VAL A 1 117 ? 6.195 -0.833 4.133 1.00 98.75 117 VAL A O 1
ATOM 925 N N . GLU A 1 118 ? 4.647 -1.613 2.705 1.00 98.81 118 GLU A N 1
ATOM 926 C CA . GLU A 1 118 ? 5.599 -2.225 1.780 1.00 98.81 118 GLU A CA 1
ATOM 927 C C . GLU A 1 118 ? 5.484 -1.611 0.379 1.00 98.81 118 GLU A C 1
ATOM 929 O O . GLU A 1 118 ? 4.427 -1.650 -0.250 1.00 98.81 118 GLU A O 1
ATOM 934 N N . GLY A 1 119 ? 6.598 -1.097 -0.145 1.00 98.25 119 GLY A N 1
ATOM 935 C CA . GLY A 1 119 ? 6.752 -0.718 -1.553 1.00 98.25 119 GLY A CA 1
ATOM 936 C C . GLY A 1 119 ? 7.084 -1.916 -2.456 1.00 98.25 119 GLY A C 1
ATOM 937 O O . GLY A 1 119 ? 8.061 -1.869 -3.202 1.00 98.25 119 GLY A O 1
ATOM 938 N N . GLY A 1 120 ? 6.314 -3.007 -2.385 1.00 96.88 120 GLY A N 1
ATOM 939 C CA . GLY A 1 120 ? 6.712 -4.318 -2.937 1.00 96.88 120 GLY A CA 1
ATOM 940 C C . GLY A 1 120 ? 6.976 -4.340 -4.452 1.00 96.88 120 GLY A C 1
ATOM 941 O O . GLY A 1 120 ? 7.825 -5.083 -4.953 1.00 96.88 120 GLY A O 1
ATOM 942 N N . ASN A 1 121 ? 6.324 -3.457 -5.210 1.00 97.62 121 ASN A N 1
ATOM 943 C CA . ASN A 1 121 ? 6.520 -3.353 -6.656 1.00 97.62 121 ASN A CA 1
ATOM 944 C C . ASN A 1 121 ? 7.921 -2.841 -7.060 1.00 97.62 121 ASN A C 1
ATOM 946 O O . ASN A 1 121 ? 8.331 -3.076 -8.202 1.00 97.62 121 ASN A O 1
ATOM 950 N N . ILE A 1 122 ? 8.690 -2.219 -6.153 1.00 98.44 122 ILE A N 1
ATOM 951 C CA . ILE A 1 122 ? 10.093 -1.825 -6.396 1.00 98.44 122 ILE A CA 1
ATOM 952 C C . ILE A 1 122 ? 10.921 -3.061 -6.777 1.00 98.44 122 ILE A C 1
ATOM 954 O O . ILE A 1 122 ? 11.556 -3.098 -7.836 1.00 98.44 122 ILE A O 1
ATOM 958 N N . SER A 1 123 ? 10.839 -4.108 -5.952 1.00 97.38 123 SER A N 1
ATOM 959 C CA . SER A 1 123 ? 11.499 -5.399 -6.169 1.00 97.38 123 SER A CA 1
ATOM 960 C C . SER A 1 123 ? 11.053 -6.033 -7.489 1.00 97.38 123 SER A C 1
ATOM 962 O O . SER A 1 123 ? 11.867 -6.383 -8.350 1.00 97.38 123 SER A O 1
ATOM 964 N N . MET A 1 124 ? 9.740 -6.056 -7.731 1.00 95.44 124 MET A N 1
ATOM 965 C CA . MET A 1 124 ? 9.170 -6.628 -8.948 1.00 95.44 124 MET A CA 1
ATOM 966 C C . MET A 1 124 ? 9.640 -5.906 -10.228 1.00 95.44 124 MET A C 1
ATOM 968 O O . MET A 1 124 ? 9.816 -6.526 -11.281 1.00 95.44 124 MET A O 1
ATOM 972 N N . ALA A 1 125 ? 9.837 -4.586 -10.176 1.00 97.44 125 ALA A N 1
ATOM 973 C CA . ALA A 1 125 ? 10.394 -3.822 -11.290 1.00 97.44 125 ALA A CA 1
ATOM 974 C C . ALA A 1 125 ? 11.881 -4.131 -11.524 1.00 97.44 125 ALA A C 1
ATOM 976 O O . ALA A 1 125 ? 12.291 -4.266 -12.683 1.00 97.44 125 ALA A O 1
ATOM 977 N N . HIS A 1 126 ? 12.673 -4.292 -10.460 1.00 97.69 126 HIS A N 1
ATOM 978 C CA . HIS A 1 126 ? 14.079 -4.674 -10.573 1.00 97.69 126 HIS A CA 1
ATOM 979 C C . HIS A 1 126 ? 14.270 -6.074 -11.153 1.00 97.69 126 HIS A C 1
ATOM 981 O O . HIS A 1 126 ? 15.061 -6.220 -12.085 1.00 97.69 126 HIS A O 1
ATOM 987 N N . PHE A 1 127 ? 13.495 -7.070 -10.708 1.00 95.00 127 PHE A N 1
ATOM 988 C CA . PHE A 1 127 ? 13.526 -8.424 -11.280 1.00 95.00 127 PHE A CA 1
ATOM 989 C C . PHE A 1 127 ? 13.276 -8.443 -12.794 1.00 95.00 127 PHE A C 1
ATOM 991 O O . PHE A 1 127 ? 13.782 -9.307 -13.504 1.00 95.00 127 PHE A O 1
ATOM 998 N N . ARG A 1 128 ? 12.524 -7.466 -13.314 1.00 95.69 128 ARG A N 1
ATOM 999 C CA . ARG A 1 128 ? 12.219 -7.330 -14.747 1.00 95.69 128 ARG A CA 1
ATOM 1000 C C . ARG A 1 128 ? 13.190 -6.421 -15.504 1.00 95.69 128 ARG A C 1
ATOM 1002 O O . ARG A 1 128 ? 12.932 -6.106 -16.664 1.00 95.69 128 ARG A O 1
ATOM 1009 N N . GLY A 1 129 ? 14.256 -5.941 -14.860 1.00 95.62 129 GLY A N 1
ATOM 1010 C CA . GLY A 1 129 ? 15.219 -5.011 -15.457 1.00 95.62 129 GLY A CA 1
ATOM 1011 C C . GLY A 1 129 ? 14.633 -3.629 -15.775 1.00 95.62 129 GLY A C 1
ATOM 1012 O O . GLY A 1 129 ? 15.146 -2.915 -16.635 1.00 95.62 129 GLY A O 1
ATOM 1013 N N . ARG A 1 130 ? 13.536 -3.227 -15.119 1.00 96.38 130 ARG A N 1
ATOM 1014 C CA . ARG A 1 130 ? 12.792 -1.993 -15.427 1.00 96.38 130 ARG A CA 1
ATOM 1015 C C . ARG A 1 130 ? 13.155 -0.872 -14.453 1.00 96.38 130 ARG A C 1
ATOM 1017 O O . ARG A 1 130 ? 12.322 -0.446 -13.658 1.00 96.38 130 ARG A O 1
ATOM 1024 N N . ALA A 1 131 ? 14.381 -0.354 -14.552 1.00 94.69 131 ALA A N 1
ATOM 1025 C CA . ALA A 1 131 ? 14.914 0.658 -13.627 1.00 94.69 131 ALA A CA 1
ATOM 1026 C C . ALA A 1 131 ? 14.026 1.911 -13.486 1.00 94.69 131 ALA A C 1
ATOM 1028 O O . ALA A 1 131 ? 13.824 2.398 -12.377 1.00 94.69 131 ALA A O 1
ATOM 1029 N N . LYS A 1 132 ? 13.430 2.399 -14.587 1.00 95.81 132 LYS A N 1
ATOM 1030 C CA . LYS A 1 132 ? 12.492 3.535 -14.536 1.00 95.81 132 LYS A CA 1
ATOM 1031 C C . LYS A 1 132 ? 11.271 3.247 -13.668 1.00 95.81 132 LYS A C 1
ATOM 1033 O O . LYS A 1 132 ? 10.900 4.094 -12.868 1.00 95.81 132 LYS A O 1
ATOM 1038 N N . LYS A 1 133 ? 10.683 2.053 -13.791 1.00 97.25 133 LYS A N 1
ATOM 1039 C CA . LYS A 1 133 ? 9.545 1.653 -12.955 1.00 97.25 133 LYS A CA 1
ATOM 1040 C C . LYS A 1 133 ? 9.968 1.512 -11.499 1.00 97.25 133 LYS A C 1
ATOM 1042 O O . LYS A 1 133 ? 9.285 2.051 -10.648 1.00 97.25 133 LYS A O 1
ATOM 1047 N N . ALA A 1 134 ? 11.111 0.881 -11.227 1.00 97.94 134 ALA A N 1
ATOM 1048 C CA . ALA A 1 134 ? 11.609 0.721 -9.862 1.00 97.94 134 ALA A CA 1
ATOM 1049 C C . ALA A 1 134 ? 11.764 2.073 -9.150 1.00 97.94 134 ALA A C 1
ATOM 1051 O O . ALA A 1 134 ? 11.226 2.247 -8.065 1.00 97.94 134 ALA A O 1
ATOM 1052 N N . ILE A 1 135 ? 12.391 3.056 -9.809 1.00 97.00 135 ILE A N 1
ATOM 1053 C CA . ILE A 1 135 ? 12.537 4.412 -9.262 1.00 97.00 135 ILE A CA 1
ATOM 1054 C C . ILE A 1 135 ? 11.175 5.095 -9.069 1.00 97.00 135 ILE A C 1
ATOM 1056 O O . ILE A 1 135 ? 10.967 5.741 -8.048 1.00 97.00 135 ILE A O 1
ATOM 1060 N N . MET A 1 136 ? 10.232 4.948 -10.006 1.00 97.44 136 MET A N 1
ATOM 1061 C CA . MET A 1 136 ? 8.883 5.512 -9.845 1.00 97.44 136 MET A CA 1
ATOM 1062 C C . MET A 1 136 ? 8.121 4.883 -8.666 1.00 97.44 136 MET A C 1
ATOM 1064 O O . MET A 1 136 ? 7.480 5.612 -7.918 1.00 97.44 136 MET A O 1
ATOM 1068 N N . GLU A 1 137 ? 8.240 3.571 -8.443 1.00 98.56 137 GLU A N 1
ATOM 1069 C CA . GLU A 1 137 ? 7.666 2.918 -7.257 1.00 98.56 137 GLU A CA 1
ATOM 1070 C C . GLU A 1 137 ? 8.364 3.362 -5.963 1.00 98.56 137 GLU A C 1
ATOM 1072 O O . GLU A 1 137 ? 7.711 3.503 -4.933 1.00 98.56 137 GLU A O 1
ATOM 1077 N N . THR A 1 138 ? 9.675 3.632 -5.999 1.00 98.44 138 THR A N 1
ATOM 1078 C CA . THR A 1 138 ? 10.393 4.208 -4.851 1.00 98.44 138 THR A CA 1
ATOM 1079 C C . THR A 1 138 ? 9.869 5.600 -4.503 1.00 98.44 138 THR A C 1
ATOM 1081 O O . THR A 1 138 ? 9.710 5.895 -3.324 1.00 98.44 138 THR A O 1
ATOM 1084 N N . LEU A 1 139 ? 9.540 6.432 -5.498 1.00 98.44 139 LEU A N 1
ATOM 1085 C CA . LEU A 1 139 ? 8.892 7.729 -5.260 1.00 98.44 139 LEU A CA 1
ATOM 1086 C C . LEU A 1 139 ? 7.485 7.562 -4.665 1.00 98.44 139 LEU A C 1
ATOM 1088 O O . LEU A 1 139 ? 7.120 8.281 -3.743 1.00 98.44 139 LEU A O 1
ATOM 1092 N N . ALA A 1 140 ? 6.704 6.585 -5.133 1.00 98.62 140 ALA A N 1
ATOM 1093 C CA . ALA A 1 140 ? 5.399 6.284 -4.537 1.00 98.62 140 ALA A CA 1
ATOM 1094 C C . ALA A 1 140 ? 5.523 5.824 -3.070 1.00 98.62 140 ALA A C 1
ATOM 1096 O O . ALA A 1 140 ? 4.702 6.181 -2.225 1.00 98.62 140 ALA A O 1
ATOM 1097 N N . PHE A 1 141 ? 6.570 5.060 -2.743 1.00 98.81 141 PHE A N 1
ATOM 1098 C CA . PHE A 1 141 ? 6.873 4.669 -1.366 1.00 98.81 141 PHE A CA 1
ATOM 1099 C C . PHE A 1 141 ? 7.328 5.855 -0.507 1.00 98.81 141 PHE A C 1
ATOM 1101 O O . PHE A 1 141 ? 6.849 6.001 0.615 1.00 98.81 141 PHE A O 1
ATOM 1108 N N . GLU A 1 142 ? 8.167 6.749 -1.035 1.00 98.81 142 GLU A N 1
ATOM 1109 C CA . GLU A 1 142 ? 8.542 8.002 -0.364 1.00 98.81 142 GLU A CA 1
ATOM 1110 C C . GLU A 1 142 ? 7.306 8.853 -0.031 1.00 98.81 142 GLU A C 1
ATOM 1112 O O . GLU A 1 142 ? 7.146 9.285 1.110 1.00 98.81 142 GLU A O 1
ATOM 1117 N N . GLN A 1 143 ? 6.363 9.001 -0.966 1.00 98.81 143 GLN A N 1
ATOM 1118 C CA . GLN A 1 143 ? 5.089 9.678 -0.705 1.00 98.81 143 GLN A CA 1
ATOM 1119 C C . GLN A 1 143 ? 4.267 9.009 0.404 1.00 98.81 143 GLN A C 1
ATOM 1121 O O . GLN A 1 143 ? 3.514 9.684 1.109 1.00 98.81 143 GLN A O 1
ATOM 1126 N N . ALA A 1 144 ? 4.362 7.690 0.568 1.00 98.81 144 ALA A N 1
ATOM 1127 C CA . ALA A 1 144 ? 3.678 6.973 1.639 1.00 98.81 144 ALA A CA 1
ATOM 1128 C C . ALA A 1 144 ? 4.348 7.214 3.003 1.00 98.81 144 ALA A C 1
ATOM 1130 O O . ALA A 1 144 ? 3.649 7.412 3.997 1.00 98.81 144 ALA A O 1
ATOM 1131 N N . VAL A 1 145 ? 5.685 7.277 3.043 1.00 98.81 145 VAL A N 1
ATOM 1132 C CA . VAL A 1 145 ? 6.454 7.662 4.240 1.00 98.81 145 VAL A CA 1
ATOM 1133 C C . VAL A 1 145 ? 6.125 9.097 4.648 1.00 98.81 145 VAL A C 1
ATOM 1135 O O . VAL A 1 145 ? 5.788 9.329 5.806 1.00 98.81 145 VAL A O 1
ATOM 1138 N N . MET A 1 146 ? 6.138 10.043 3.702 1.00 98.75 146 MET A N 1
ATOM 1139 C CA . MET A 1 146 ? 5.759 11.436 3.967 1.00 98.75 146 MET A CA 1
ATOM 1140 C C . MET A 1 146 ? 4.332 11.531 4.512 1.00 98.75 146 MET A C 1
ATOM 1142 O O . MET A 1 146 ? 4.103 12.205 5.511 1.00 98.75 146 MET A O 1
ATOM 1146 N N . LYS A 1 147 ? 3.383 10.787 3.929 1.00 98.88 147 LYS A N 1
ATOM 1147 C CA . LYS A 1 147 ? 2.007 10.735 4.436 1.00 98.88 147 LYS A CA 1
ATOM 1148 C C . LYS A 1 147 ? 1.934 10.205 5.872 1.00 98.88 147 LYS A C 1
ATOM 1150 O O . LYS A 1 147 ? 1.176 10.746 6.668 1.00 98.88 147 LYS A O 1
ATOM 1155 N N . ALA A 1 148 ? 2.711 9.176 6.217 1.00 98.69 148 ALA A N 1
ATOM 1156 C CA . ALA A 1 148 ? 2.775 8.681 7.591 1.00 98.69 148 ALA A CA 1
ATOM 1157 C C . ALA A 1 148 ? 3.313 9.760 8.543 1.00 98.69 148 ALA A C 1
ATOM 1159 O O . ALA A 1 148 ? 2.668 10.039 9.549 1.00 98.69 148 ALA A O 1
ATOM 1160 N N . MET A 1 149 ? 4.426 10.412 8.184 1.00 98.56 149 MET A N 1
ATOM 1161 C CA . MET A 1 149 ? 5.018 11.503 8.970 1.00 98.56 149 MET A CA 1
ATOM 1162 C C . MET A 1 149 ? 4.029 12.652 9.199 1.00 98.56 149 MET A C 1
ATOM 1164 O O . MET A 1 149 ? 3.902 13.126 10.318 1.00 98.56 149 MET A O 1
ATOM 1168 N N . GLU A 1 150 ? 3.276 13.056 8.172 1.00 98.56 150 GLU A N 1
ATOM 1169 C CA . GLU A 1 150 ? 2.241 14.097 8.282 1.00 98.56 150 GLU A CA 1
ATOM 1170 C C . GLU A 1 150 ? 1.100 13.727 9.244 1.00 98.56 150 GLU A C 1
ATOM 1172 O O . GLU A 1 150 ? 0.445 14.605 9.803 1.00 98.56 150 GLU A O 1
ATOM 1177 N N . MET A 1 151 ? 0.815 12.433 9.406 1.00 98.44 151 MET A N 1
ATOM 1178 C CA . MET A 1 151 ? -0.350 11.941 10.146 1.00 98.44 151 MET A CA 1
ATOM 1179 C C . MET A 1 151 ? -0.033 11.454 11.561 1.00 98.44 151 MET A C 1
ATOM 1181 O O . MET A 1 151 ? -0.952 11.045 12.278 1.00 98.44 151 MET A O 1
ATOM 1185 N N . THR A 1 152 ? 1.235 11.474 11.963 1.00 98.31 152 THR A N 1
ATOM 1186 C CA . THR A 1 152 ? 1.696 10.973 13.262 1.00 98.31 152 THR A CA 1
ATOM 1187 C C . THR A 1 152 ? 2.569 11.996 13.975 1.00 98.31 152 THR A C 1
ATOM 1189 O O . THR A 1 152 ? 3.221 12.810 13.332 1.00 98.31 152 THR A O 1
ATOM 1192 N N . ASN A 1 153 ? 2.598 11.945 15.306 1.00 97.81 153 ASN A N 1
ATOM 1193 C CA . ASN A 1 153 ? 3.504 12.760 16.110 1.00 97.81 153 ASN A CA 1
ATOM 1194 C C . ASN A 1 153 ? 4.851 12.037 16.272 1.00 97.81 153 ASN A C 1
ATOM 1196 O O . ASN A 1 153 ? 4.879 10.914 16.781 1.00 97.81 153 ASN A O 1
ATOM 1200 N N . GLU A 1 154 ? 5.953 12.675 15.875 1.00 97.19 154 GLU A N 1
ATOM 1201 C CA . GLU A 1 154 ? 7.311 12.120 15.978 1.00 97.19 154 GLU A CA 1
ATOM 1202 C C . GLU A 1 154 ? 7.780 11.900 17.426 1.00 97.19 154 GLU A C 1
ATOM 1204 O O . GLU A 1 154 ? 8.618 11.035 17.668 1.00 97.19 154 GLU A O 1
ATOM 1209 N N . GLU A 1 155 ? 7.198 12.606 18.403 1.00 98.06 155 GLU A N 1
ATOM 1210 C CA . GLU A 1 155 ? 7.493 12.395 19.829 1.00 98.06 155 GLU A CA 1
ATOM 1211 C C . GLU A 1 155 ? 6.942 11.057 20.357 1.00 98.06 155 GLU A C 1
ATOM 1213 O O . GLU A 1 155 ? 7.427 10.528 21.357 1.00 98.06 155 GLU A O 1
ATOM 1218 N N . GLU A 1 156 ? 5.939 10.493 19.678 1.00 97.81 156 GLU A N 1
ATOM 1219 C CA . GLU A 1 156 ? 5.214 9.288 20.107 1.00 97.81 156 GLU A CA 1
ATOM 1220 C C . GLU A 1 156 ? 5.316 8.138 19.093 1.00 97.81 156 GLU A C 1
ATOM 1222 O O . GLU A 1 156 ? 4.906 7.011 19.380 1.00 97.81 156 GLU A O 1
ATOM 1227 N N . THR A 1 157 ? 5.856 8.403 17.899 1.00 98.62 157 THR A N 1
ATOM 1228 C CA . THR A 1 157 ? 5.858 7.466 16.770 1.00 98.62 157 THR A CA 1
ATOM 1229 C C . THR A 1 157 ? 7.262 7.257 16.223 1.00 98.62 157 THR A C 1
ATOM 1231 O O . THR A 1 157 ? 7.883 8.169 15.685 1.00 98.62 157 THR A O 1
ATOM 1234 N N . LEU A 1 158 ? 7.735 6.009 16.267 1.00 98.69 158 LEU A N 1
ATOM 1235 C CA . LEU A 1 158 ? 8.957 5.589 15.587 1.00 98.69 158 LEU A CA 1
ATOM 1236 C C . LEU A 1 158 ? 8.634 5.103 14.168 1.00 98.69 158 LEU A C 1
ATOM 1238 O O . LEU A 1 158 ? 7.972 4.080 13.993 1.00 98.69 158 LEU A O 1
ATOM 1242 N N . ILE A 1 159 ? 9.158 5.801 13.159 1.00 98.69 159 ILE A N 1
ATOM 1243 C CA . ILE A 1 159 ? 9.090 5.384 11.753 1.00 98.69 159 ILE A CA 1
ATOM 1244 C C . ILE A 1 159 ? 10.448 4.814 11.341 1.00 98.69 159 ILE A C 1
ATOM 1246 O O . ILE A 1 159 ? 11.469 5.494 11.420 1.00 98.69 159 ILE A O 1
ATOM 1250 N N . ILE A 1 160 ? 10.459 3.562 10.879 1.00 98.62 160 ILE A N 1
ATOM 1251 C CA . ILE A 1 160 ? 11.657 2.891 10.360 1.00 98.62 160 ILE A CA 1
ATOM 1252 C C . ILE A 1 160 ? 11.456 2.619 8.874 1.00 98.62 160 ILE A C 1
ATOM 1254 O O . ILE A 1 160 ? 10.484 1.979 8.478 1.00 98.62 160 ILE A O 1
ATOM 1258 N N . VAL A 1 161 ? 12.413 3.069 8.064 1.00 98.62 161 VAL A N 1
ATOM 1259 C CA . VAL A 1 161 ? 12.474 2.795 6.626 1.00 98.62 161 VAL A CA 1
ATOM 1260 C C . VAL A 1 161 ? 13.695 1.928 6.356 1.00 98.62 161 VAL A C 1
ATOM 1262 O O . VAL A 1 161 ? 14.804 2.258 6.769 1.00 98.62 161 VAL A O 1
ATOM 1265 N N . THR A 1 162 ? 13.491 0.803 5.678 1.00 98.38 162 THR A N 1
ATOM 1266 C CA . THR A 1 162 ? 14.555 -0.143 5.328 1.00 98.38 162 THR A CA 1
ATOM 1267 C C . THR A 1 162 ? 14.208 -0.898 4.044 1.00 98.38 162 THR A C 1
ATOM 1269 O O . THR A 1 162 ? 13.081 -0.817 3.557 1.00 98.38 162 THR A O 1
ATOM 1272 N N . SER A 1 163 ? 15.177 -1.640 3.513 1.00 97.94 163 SER A N 1
ATOM 1273 C CA . SER A 1 163 ? 14.989 -2.648 2.468 1.00 97.94 163 SER A CA 1
ATOM 1274 C C . SER A 1 163 ? 15.227 -4.037 3.050 1.00 97.94 163 SER A C 1
ATOM 1276 O O . SER A 1 163 ? 16.135 -4.221 3.860 1.00 97.94 163 SER A O 1
ATOM 1278 N N . ASP A 1 164 ? 14.469 -5.023 2.594 1.00 97.50 164 ASP A N 1
ATOM 1279 C CA . ASP A 1 164 ? 14.693 -6.433 2.908 1.00 97.50 164 ASP A CA 1
ATOM 1280 C C . ASP A 1 164 ? 15.960 -6.981 2.223 1.00 97.50 164 ASP A C 1
ATOM 1282 O O . ASP A 1 164 ? 16.707 -7.755 2.821 1.00 97.50 164 ASP A O 1
ATOM 1286 N N . HIS A 1 165 ? 16.239 -6.539 0.994 1.00 96.56 165 HIS A N 1
ATOM 1287 C CA . HIS A 1 165 ? 17.476 -6.800 0.254 1.00 96.56 165 HIS A CA 1
ATOM 1288 C C . HIS A 1 165 ? 17.707 -5.747 -0.847 1.00 96.56 165 HIS A C 1
ATOM 1290 O O . HIS A 1 165 ? 16.876 -4.872 -1.087 1.00 96.56 165 HIS A O 1
ATOM 1296 N N . ALA A 1 166 ? 18.859 -5.821 -1.521 1.00 94.62 166 ALA A N 1
ATOM 1297 C CA . ALA A 1 166 ? 19.216 -4.944 -2.636 1.00 94.62 166 ALA A CA 1
ATOM 1298 C C . ALA A 1 166 ? 19.186 -5.681 -3.987 1.00 94.62 166 ALA A C 1
ATOM 1300 O O . ALA A 1 166 ? 19.212 -6.909 -4.050 1.00 94.62 166 ALA A O 1
ATOM 1301 N N . PHE A 1 167 ? 19.200 -4.909 -5.076 1.00 95.12 167 PHE A N 1
ATOM 1302 C CA . PHE A 1 167 ? 19.305 -5.401 -6.452 1.00 95.12 167 PHE A CA 1
ATOM 1303 C C . PHE A 1 167 ? 20.592 -4.917 -7.119 1.00 95.12 167 PHE A C 1
ATOM 1305 O O . PHE A 1 167 ? 21.222 -3.959 -6.679 1.00 95.12 167 PHE A O 1
ATOM 1312 N N . THR A 1 168 ? 20.955 -5.532 -8.243 1.00 94.94 168 THR A N 1
ATOM 1313 C CA . THR A 1 168 ? 22.174 -5.233 -9.014 1.00 94.94 168 THR A CA 1
ATOM 1314 C C . THR A 1 168 ? 22.094 -3.943 -9.849 1.00 94.94 168 THR A C 1
ATOM 1316 O O . THR A 1 168 ? 22.808 -3.798 -10.846 1.00 94.94 168 THR A O 1
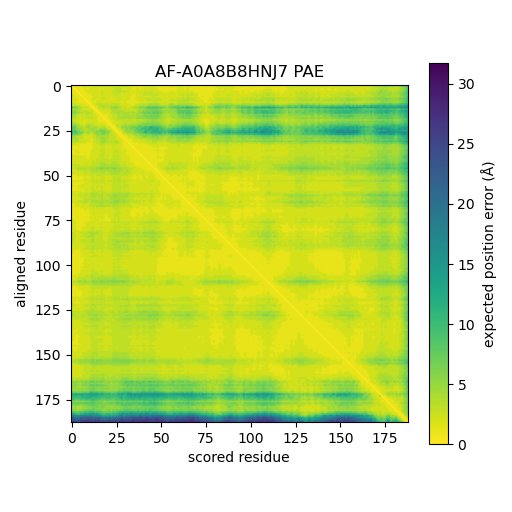ATOM 1319 N N . LEU A 1 169 ? 21.225 -2.991 -9.482 1.00 94.38 169 LEU A N 1
ATOM 1320 C CA . LEU A 1 169 ? 21.155 -1.695 -10.158 1.00 94.38 169 LEU A CA 1
ATOM 1321 C C . LEU A 1 169 ? 22.474 -0.941 -9.946 1.00 94.38 169 LEU A C 1
ATOM 1323 O O . LEU A 1 169 ? 22.895 -0.721 -8.816 1.00 94.38 169 LEU A O 1
ATOM 1327 N N . ASN A 1 170 ? 23.082 -0.490 -11.040 1.00 93.00 1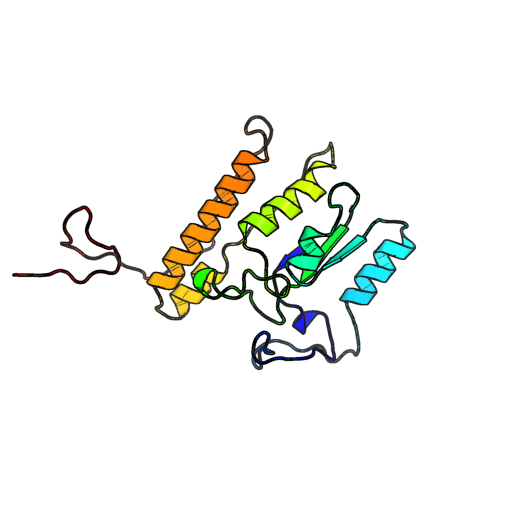70 ASN A N 1
ATOM 1328 C CA . ASN A 1 170 ? 24.288 0.331 -11.021 1.00 93.00 170 ASN A CA 1
ATOM 1329 C C . ASN A 1 170 ? 24.017 1.677 -11.708 1.00 93.00 170 ASN A C 1
ATOM 1331 O O . ASN A 1 170 ? 23.397 1.717 -12.773 1.00 93.00 170 ASN A O 1
ATOM 1335 N N . ILE A 1 171 ? 24.496 2.775 -11.114 1.00 92.25 171 ILE A N 1
ATOM 1336 C CA . ILE A 1 171 ? 24.424 4.127 -11.687 1.00 92.25 171 ILE A CA 1
ATOM 1337 C C . ILE A 1 171 ? 25.818 4.493 -12.195 1.00 92.25 171 ILE A C 1
ATOM 1339 O O . ILE A 1 171 ? 26.717 4.797 -11.415 1.00 92.25 171 ILE A O 1
ATOM 1343 N N . ASN A 1 172 ? 25.991 4.449 -13.514 1.00 88.69 172 ASN A N 1
ATOM 1344 C CA . ASN A 1 172 ? 27.283 4.679 -14.153 1.00 88.69 172 ASN A CA 1
ATOM 1345 C C . ASN A 1 172 ? 27.515 6.163 -14.480 1.00 88.69 172 ASN A C 1
ATOM 1347 O O . ASN A 1 172 ? 26.580 6.928 -14.726 1.00 88.69 172 ASN A O 1
ATOM 1351 N N . GLY A 1 173 ? 28.790 6.554 -14.520 1.00 86.50 173 GLY A N 1
ATOM 1352 C CA . GLY A 1 173 ? 29.239 7.870 -14.975 1.00 86.50 173 GLY A CA 1
ATOM 1353 C C . GLY A 1 173 ? 29.440 7.960 -16.497 1.00 86.50 173 GLY A C 1
ATOM 1354 O O . GLY A 1 173 ? 29.286 6.978 -17.217 1.00 86.50 173 GLY A O 1
ATOM 1355 N N . TYR A 1 174 ? 29.787 9.129 -17.041 1.00 90.62 174 TYR A N 1
ATOM 1356 C CA . TYR A 1 174 ? 30.000 10.424 -16.371 1.00 90.62 174 TYR A CA 1
ATOM 1357 C C . TYR A 1 174 ? 28.918 11.439 -16.783 1.00 90.62 174 TYR A C 1
ATOM 1359 O O . TYR A 1 174 ? 29.180 12.390 -17.519 1.00 90.62 174 TYR A O 1
ATOM 1367 N N . GLN A 1 175 ? 27.675 11.230 -16.335 1.00 89.56 175 GLN A N 1
ATOM 1368 C CA . GLN A 1 175 ? 26.591 12.197 -16.555 1.00 89.56 175 GLN A CA 1
ATOM 1369 C C . GLN A 1 175 ? 26.883 13.545 -15.880 1.00 89.56 175 GLN A C 1
ATOM 1371 O O . GLN A 1 175 ? 27.393 13.597 -14.760 1.00 89.56 175 GLN A O 1
ATOM 1376 N N . ARG A 1 176 ? 26.508 14.650 -16.537 1.00 90.06 176 ARG A N 1
ATOM 1377 C CA . ARG A 1 176 ? 26.552 15.985 -15.915 1.00 90.06 176 ARG A CA 1
ATOM 1378 C C . ARG A 1 176 ? 25.422 16.130 -14.893 1.00 90.06 176 ARG A C 1
ATOM 1380 O O . ARG A 1 176 ? 24.334 15.583 -15.070 1.00 90.06 176 ARG A O 1
ATOM 1387 N N . ARG A 1 177 ? 25.649 16.931 -13.848 1.00 92.19 177 ARG A N 1
ATOM 1388 C CA . ARG A 1 177 ? 24.611 17.286 -12.868 1.00 92.19 177 ARG A CA 1
ATOM 1389 C C . ARG A 1 177 ? 23.383 17.876 -13.573 1.00 92.19 177 ARG A C 1
ATOM 1391 O O . ARG A 1 177 ? 23.526 18.693 -14.478 1.00 92.19 177 ARG A O 1
ATOM 1398 N N . GLY A 1 178 ? 22.191 17.475 -13.132 1.00 91.25 178 GLY A N 1
ATOM 1399 C CA . GLY A 1 178 ? 20.913 17.934 -13.688 1.00 91.25 178 GLY A CA 1
ATOM 1400 C C . GLY A 1 178 ? 20.435 17.161 -14.922 1.00 91.25 178 GLY A C 1
ATOM 1401 O O . GLY A 1 178 ? 19.313 17.385 -15.365 1.00 91.25 178 GLY A O 1
ATOM 1402 N N . GLN A 1 179 ? 21.239 16.238 -15.461 1.00 91.00 179 GLN A N 1
ATOM 1403 C CA . GLN A 1 179 ? 20.782 15.324 -16.508 1.00 91.00 179 GLN A CA 1
ATOM 1404 C C . GLN A 1 179 ? 19.816 14.278 -15.949 1.00 91.00 179 GLN A C 1
ATOM 1406 O O . GLN A 1 179 ? 19.866 13.918 -14.772 1.00 91.00 179 GLN A O 1
ATOM 1411 N N . SER A 1 180 ? 18.935 13.778 -16.816 1.00 92.06 180 SER A N 1
ATOM 1412 C CA . SER A 1 180 ? 17.998 12.720 -16.442 1.00 92.06 180 SER A CA 1
ATOM 1413 C C . SER A 1 180 ? 18.749 11.464 -16.001 1.00 92.06 180 SER A C 1
ATOM 1415 O O . SER A 1 180 ? 19.619 10.978 -16.722 1.00 92.06 180 SER A O 1
ATOM 1417 N N . ILE A 1 181 ? 18.335 10.877 -14.874 1.00 92.44 181 ILE A N 1
ATOM 1418 C CA . ILE A 1 181 ? 18.832 9.572 -14.408 1.00 92.44 181 ILE A CA 1
ATOM 1419 C C . ILE A 1 181 ? 18.517 8.432 -15.396 1.00 92.44 181 ILE A C 1
ATOM 1421 O O . ILE A 1 181 ? 19.154 7.385 -15.368 1.00 92.44 181 ILE A O 1
ATOM 1425 N N . PHE A 1 182 ? 17.564 8.647 -16.309 1.00 91.75 182 PHE A N 1
ATOM 1426 C CA . PHE A 1 182 ? 17.204 7.712 -17.380 1.00 91.75 182 PHE A CA 1
ATOM 1427 C C . PHE A 1 182 ? 17.867 8.053 -18.725 1.00 91.75 182 PHE A C 1
ATOM 1429 O O . PHE A 1 182 ? 17.584 7.408 -19.735 1.00 91.75 182 PHE A O 1
ATOM 1436 N N . GLY A 1 183 ? 18.696 9.099 -18.763 1.00 88.25 183 GLY A N 1
ATOM 1437 C CA . GLY A 1 183 ? 19.346 9.596 -19.969 1.00 88.25 183 GLY A CA 1
ATOM 1438 C C . GLY A 1 183 ? 20.589 8.796 -20.361 1.00 88.25 183 GLY A C 1
ATOM 1439 O O . GLY A 1 183 ? 21.256 8.177 -19.533 1.00 88.25 183 GLY A O 1
ATOM 1440 N N . LYS A 1 184 ? 20.940 8.853 -21.649 1.00 84.31 184 LYS A N 1
ATOM 1441 C CA . LYS A 1 184 ? 22.227 8.355 -22.161 1.00 84.31 184 LYS A CA 1
ATOM 1442 C C . LYS A 1 184 ? 23.305 9.423 -21.991 1.00 84.31 184 LYS A C 1
ATOM 1444 O O . LYS A 1 184 ? 22.999 10.614 -22.044 1.00 84.31 184 LYS A O 1
ATOM 1449 N N . VAL A 1 185 ? 24.554 9.016 -21.765 1.00 80.75 185 VAL A N 1
ATOM 1450 C CA . VAL A 1 185 ? 25.681 9.962 -21.729 1.00 80.75 185 VAL A CA 1
ATOM 1451 C C . VAL A 1 185 ? 25.975 10.353 -23.169 1.00 80.75 185 VAL A C 1
ATOM 1453 O O . VAL A 1 185 ? 26.233 9.479 -23.994 1.00 80.75 185 VAL A O 1
ATOM 1456 N N . ASN A 1 186 ? 25.919 11.647 -23.481 1.00 70.75 186 ASN A N 1
ATOM 1457 C CA . ASN A 1 186 ? 26.402 12.131 -24.766 1.00 70.75 186 ASN A CA 1
ATOM 1458 C C . ASN A 1 186 ? 27.911 12.361 -24.640 1.00 70.75 186 ASN A C 1
ATOM 1460 O O . ASN A 1 186 ? 28.340 13.331 -24.015 1.00 70.75 186 ASN A O 1
ATOM 1464 N N . ILE A 1 187 ? 28.700 11.414 -25.146 1.00 64.62 187 ILE A N 1
ATOM 1465 C CA . ILE A 1 187 ? 30.160 11.518 -25.203 1.00 64.62 187 ILE A CA 1
ATOM 1466 C C . ILE A 1 187 ? 30.48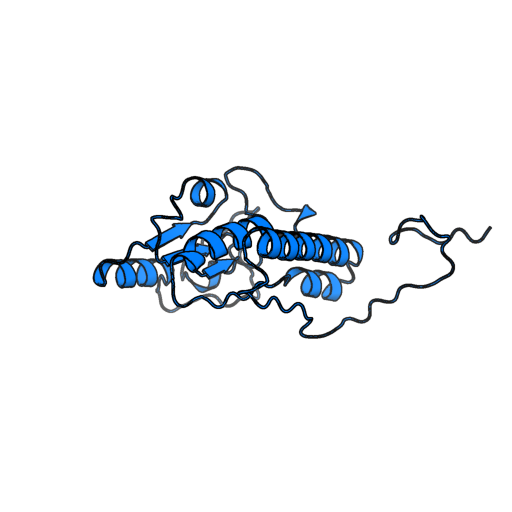9 12.132 -26.567 1.00 64.62 187 ILE A C 1
ATOM 1468 O O . ILE A 1 187 ? 30.764 11.413 -27.524 1.00 64.62 187 ILE A O 1
ATOM 1472 N N . SER A 1 188 ? 30.338 13.452 -26.673 1.00 61.69 188 SER A N 1
ATOM 1473 C CA . SER A 1 188 ? 30.829 14.245 -27.806 1.00 61.69 188 SER A CA 1
ATOM 1474 C C . SER A 1 188 ? 32.109 14.957 -27.414 1.00 61.69 188 SER A C 1
ATOM 1476 O O . SER A 1 188 ? 32.050 15.632 -26.356 1.00 61.69 188 SER A O 1
#

Solvent-accessible surface area (backbone atoms only — not comparable to full-atom values): 11512 Å² total; per-residue (Å²): 111,47,76,48,40,40,41,32,68,36,25,42,85,63,82,66,45,94,91,41,45,72,57,90,87,52,74,71,43,86,82,76,49,49,51,64,55,52,51,50,55,54,33,52,76,68,75,45,48,64,49,77,33,48,26,32,46,54,54,71,70,48,62,46,86,73,30,76,35,45,41,34,41,50,20,34,36,74,64,68,57,74,95,71,46,46,80,52,55,85,21,44,70,52,61,32,54,50,44,53,54,43,50,55,36,43,68,73,41,90,89,56,78,88,84,89,84,79,59,64,62,26,60,60,22,50,79,68,71,33,62,71,54,18,55,52,33,48,50,45,37,50,50,22,52,52,46,48,56,76,73,48,58,74,94,82,46,89,86,85,87,84,72,97,73,87,74,94,81,76,89,78,80,87,66,63,91,91,59,61,93,87,57,79,74,83,89,124

Mean predicted aligned error: 3.72 Å

Nearest PDB structures (foldseek):
  1k7h-assembly1_B  TM=9.183E-01  e=7.736E-12  Pandalus borealis
  1shq-assembly1_A  TM=9.150E-01  e=3.572E-11  Pandalus borealis
  7yiv-assembly1_H  TM=9.058E-01  e=2.269E-10  Homo sapiens
  4kjg-assembly1_B  TM=8.725E-01  e=1.637E-09  Rattus norvegicus
  3mk0-assembly1_A  TM=8.819E-01  e=2.251E-09  Homo sapiens

pLDDT: mean 95.4, std 5.32, range [61.69, 98.88]

Foldseek 3Di:
DAAWAAQQCQAQDDDADPVFHADPPDDHDPPRGRNVVVVVVVCVVVVAAEDEEAWQQRLVPDPLLRHQYYHYHPHNHGADQPVPWDPDGNTHDQLLSVLVSVCSNQVVDPVHDDDDGDLPVLVVCLVVVNNVSNVSSVVSVVSNVVSNVVSDDPVPDDDDDDDPDDHPDDQDDDDDPPDDSPDDDDPD